Protein AF-0000000084348065 (afdb_homodimer)

pLDDT: mean 81.15, std 22.02, range [37.19, 98.94]

Structure (mmCIF, N/CA/C/O backbone):
data_AF-0000000084348065-model_v1
#
loop_
_entity.id
_entity.type
_entity.pdbx_description
1 polymer 'Type IV secretion system putative lipoprotein virB7'
#
loop_
_atom_site.group_PDB
_atom_site.id
_atom_site.type_symbol
_atom_site.label_atom_id
_atom_site.label_alt_id
_atom_site.label_comp_id
_atom_site.label_asym_id
_atom_site.label_entity_id
_atom_site.label_seq_id
_atom_site.pdbx_PDB_ins_code
_atom_site.Cartn_x
_atom_site.Cartn_y
_atom_site.Cartn_z
_atom_site.occupancy
_atom_site.B_iso_or_equiv
_atom_site.auth_seq_id
_atom_site.auth_comp_id
_atom_site.auth_asym_id
_atom_site.auth_atom_id
_atom_site.pdbx_PDB_model_num
ATOM 1 N N . MET A 1 1 ? -58.625 106 14.68 1 37.66 1 MET A N 1
ATOM 2 C CA . MET A 1 1 ? -57.844 105.312 13.633 1 37.66 1 MET A CA 1
ATOM 3 C C . MET A 1 1 ? -57.844 103.812 13.836 1 37.66 1 MET A C 1
ATOM 5 O O . MET A 1 1 ? -57.469 103.312 14.906 1 37.66 1 MET A O 1
ATOM 9 N N . LYS A 1 2 ? -58.875 103.125 13.18 1 50.16 2 LYS A N 1
ATOM 10 C CA . LYS A 1 2 ? -59.344 101.75 13.242 1 50.16 2 LYS A CA 1
ATOM 11 C C . LYS A 1 2 ? -58.281 100.75 12.727 1 50.16 2 LYS A C 1
ATOM 13 O O . LYS A 1 2 ? -57.844 100.875 11.578 1 50.16 2 LYS A O 1
ATOM 18 N N . LYS A 1 3 ? -57.312 100.438 13.641 1 51.97 3 LYS A N 1
ATOM 19 C CA . LYS A 1 3 ? -56.188 99.5 13.352 1 51.97 3 LYS A CA 1
ATOM 20 C C . LYS A 1 3 ? -56.656 98.188 12.789 1 51.97 3 LYS A C 1
ATOM 22 O O . LYS A 1 3 ? -57.5 97.5 13.406 1 51.97 3 LYS A O 1
ATOM 27 N N . ILE A 1 4 ? -56.781 98.125 11.406 1 49.28 4 ILE A N 1
ATOM 28 C CA . ILE A 1 4 ? -57.219 97 10.617 1 49.28 4 ILE A CA 1
ATOM 29 C C . ILE A 1 4 ? -56.281 95.812 10.859 1 49.28 4 ILE A C 1
ATOM 31 O O . ILE A 1 4 ? -55.062 95.938 10.688 1 49.28 4 ILE A O 1
ATOM 35 N N . LEU A 1 5 ? -56.562 94.875 11.766 1 49.5 5 LEU A N 1
ATOM 36 C CA . LEU A 1 5 ? -55.875 93.688 12.141 1 49.5 5 LEU A CA 1
ATOM 37 C C . LEU A 1 5 ? -55.875 92.688 10.977 1 49.5 5 LEU A C 1
ATOM 39 O O . LEU A 1 5 ? -56.906 92.25 10.516 1 49.5 5 LEU A O 1
ATOM 43 N N . PHE A 1 6 ? -54.906 92.812 9.961 1 44.53 6 PHE A N 1
ATOM 44 C CA . PHE A 1 6 ? -54.812 92 8.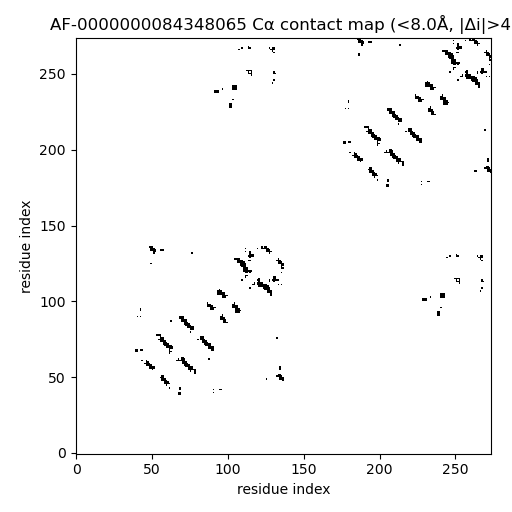781 1 44.53 6 PHE A CA 1
ATOM 45 C C . PHE A 1 6 ? -54.469 90.562 9.18 1 44.53 6 PHE A C 1
ATOM 47 O O . PHE A 1 6 ? -53.469 90.312 9.82 1 44.53 6 PHE A O 1
ATOM 54 N N . ALA A 1 7 ? -55.469 89.625 9.344 1 43.5 7 ALA A N 1
ATOM 55 C CA . ALA A 1 7 ? -55.375 88.188 9.695 1 43.5 7 ALA A CA 1
ATOM 56 C C . ALA A 1 7 ? -54.719 87.438 8.562 1 43.5 7 ALA A C 1
ATOM 58 O O . ALA A 1 7 ? -55.281 87.312 7.473 1 43.5 7 ALA A O 1
ATOM 59 N N . LEU A 1 8 ? -53.344 87.438 8.406 1 43.12 8 LEU A N 1
ATOM 60 C CA . LEU A 1 8 ? -52.594 86.75 7.379 1 43.12 8 LEU A CA 1
ATOM 61 C C . LEU A 1 8 ? -52.844 85.25 7.492 1 43.12 8 LEU A C 1
ATOM 63 O O . LEU A 1 8 ? -52.688 84.625 8.57 1 43.12 8 LEU A O 1
ATOM 67 N N . SER A 1 9 ? -53.781 84.562 6.688 1 40.72 9 SER A N 1
ATOM 68 C CA . SER A 1 9 ? -54.188 83.188 6.602 1 40.72 9 SER A CA 1
ATOM 69 C C . SER A 1 9 ? -53.062 82.312 6.098 1 40.72 9 SER A C 1
ATOM 71 O O . SER A 1 9 ? -52.531 82.5 4.996 1 40.72 9 SER A O 1
ATOM 73 N N . ALA A 1 10 ? -52.125 81.75 6.91 1 39.41 10 ALA A N 1
ATOM 74 C CA . ALA A 1 10 ? -51.031 80.875 6.547 1 39.41 10 ALA A CA 1
ATOM 75 C C . ALA A 1 10 ? -51.531 79.562 6.016 1 39.41 10 ALA A C 1
ATOM 77 O O . ALA A 1 10 ? -52.312 78.875 6.691 1 39.41 10 ALA A O 1
ATOM 78 N N . LEU A 1 11 ? -51.781 79.375 4.664 1 39.66 11 LEU A N 1
ATOM 79 C CA . LEU A 1 11 ? -52.188 78.125 3.977 1 39.66 11 LEU A CA 1
ATOM 80 C C . LEU A 1 11 ? -51.156 77.062 4.207 1 39.66 11 LEU A C 1
ATOM 82 O O . LEU A 1 11 ? -49.969 77.188 3.877 1 39.66 11 LEU A O 1
ATOM 86 N N . ALA A 1 12 ? -51.312 76.062 5.156 1 40.06 12 ALA A N 1
ATOM 87 C CA . ALA A 1 12 ? -50.531 74.938 5.512 1 40.06 12 ALA A CA 1
ATOM 88 C C . ALA A 1 12 ? -50.5 73.875 4.387 1 40.06 12 ALA A C 1
ATOM 90 O O . ALA A 1 12 ? -51.562 73.312 4.047 1 40.06 12 ALA A O 1
ATOM 91 N N . LEU A 1 13 ? -49.656 74.062 3.277 1 38.62 13 LEU A N 1
ATOM 92 C CA . LEU A 1 13 ? -49.531 73.062 2.215 1 38.62 13 LEU A CA 1
ATOM 93 C C . LEU A 1 13 ? -49.062 71.688 2.777 1 38.62 13 LEU A C 1
ATOM 95 O O . LEU A 1 13 ? -48 71.625 3.438 1 38.62 13 LEU A O 1
ATOM 99 N N . LEU A 1 14 ? -49.938 70.688 3.082 1 41.62 14 LEU A N 1
ATOM 100 C CA . LEU A 1 14 ? -49.75 69.312 3.484 1 41.62 14 LEU A CA 1
ATOM 101 C C . LEU A 1 14 ? -49.094 68.5 2.367 1 41.62 14 LEU A C 1
ATOM 103 O O . LEU A 1 14 ? -49.656 68.375 1.281 1 41.62 14 LEU A O 1
ATOM 107 N N . SER A 1 15 ? -47.781 68.625 2.059 1 40.75 15 SER A N 1
ATOM 108 C CA .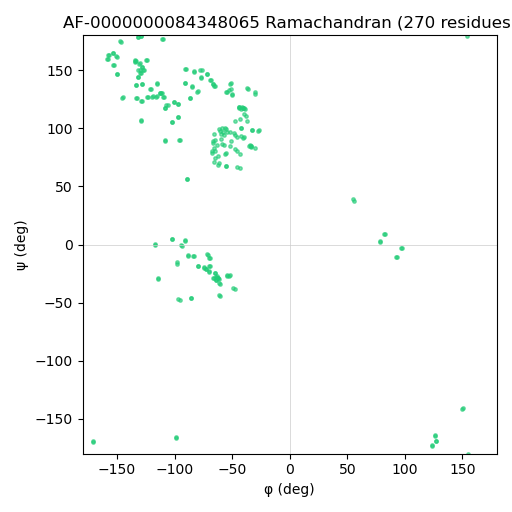 SER A 1 15 ? -47.062 67.75 1.086 1 40.75 15 SER A CA 1
ATOM 109 C C . SER A 1 15 ? -47.156 66.312 1.433 1 40.75 15 SER A C 1
ATOM 111 O O . SER A 1 15 ? -46.844 65.875 2.559 1 40.75 15 SER A O 1
ATOM 113 N N . ALA A 1 16 ? -48.031 65.5 0.807 1 44.88 16 ALA A N 1
ATOM 114 C CA . ALA A 1 16 ? -48.25 64 0.843 1 44.88 16 ALA A CA 1
ATOM 115 C C . ALA A 1 16 ? -46.969 63.281 0.463 1 44.88 16 ALA A C 1
ATOM 117 O O . ALA A 1 16 ? -46.438 63.5 -0.619 1 44.88 16 ALA A O 1
ATOM 118 N N . CYS A 1 17 ? -45.969 62.969 1.35 1 44.41 17 CYS A N 1
ATOM 119 C CA . CYS A 1 17 ? -44.781 62.156 1.2 1 44.41 17 CYS A CA 1
ATOM 120 C C . CYS A 1 17 ? -45.125 60.781 0.632 1 44.41 17 CYS A C 1
ATOM 122 O O . CYS A 1 17 ? -45.938 60.062 1.213 1 44.41 17 CYS A O 1
ATOM 124 N N . ASP A 1 18 ? -45.25 60.562 -0.735 1 45.97 18 ASP A N 1
ATOM 125 C CA . ASP A 1 18 ? -45.344 59.281 -1.422 1 45.97 18 ASP A CA 1
ATOM 126 C C . ASP A 1 18 ? -44.281 58.312 -0.937 1 45.97 18 ASP A C 1
ATOM 128 O O . ASP A 1 18 ? -43.094 58.562 -1.069 1 45.97 18 ASP A O 1
ATOM 132 N N . LYS A 1 19 ? -44.5 57.594 0.234 1 45.06 19 LYS A N 1
ATOM 133 C CA . LYS A 1 19 ? -43.656 56.5 0.712 1 45.06 19 LYS A CA 1
ATOM 134 C C . LYS A 1 19 ? -43.5 55.406 -0.337 1 45.06 19 LYS A C 1
ATOM 136 O O . LYS A 1 19 ? -44.5 54.719 -0.654 1 45.06 19 LYS A O 1
ATOM 141 N N . THR A 1 20 ? -42.844 55.594 -1.479 1 47.66 20 THR A N 1
ATOM 142 C CA . THR A 1 20 ? -42.562 54.469 -2.363 1 47.66 20 THR A CA 1
ATOM 143 C C . THR A 1 20 ? -41.969 53.281 -1.578 1 47.66 20 THR A C 1
ATOM 145 O O . THR A 1 20 ? -41 53.438 -0.834 1 47.66 20 THR A O 1
ATOM 148 N N . PRO A 1 21 ? -42.812 52.188 -1.367 1 48.94 21 PRO A N 1
ATOM 149 C CA . PRO A 1 21 ? -42.281 51.031 -0.673 1 48.94 21 PRO A CA 1
ATOM 150 C C . PRO A 1 21 ? -40.938 50.562 -1.214 1 48.94 21 PRO A C 1
ATOM 152 O O . PRO A 1 21 ? -40.781 50.438 -2.428 1 48.94 21 PRO A O 1
ATOM 155 N N . LYS A 1 22 ? -39.812 50.969 -0.616 1 47.81 22 LYS A N 1
ATOM 156 C CA . LYS A 1 22 ? -38.5 50.438 -0.94 1 47.81 22 LYS A CA 1
ATOM 157 C C . LYS A 1 22 ? -38.531 48.906 -1.019 1 47.81 22 LYS A C 1
ATOM 159 O O . LYS A 1 22 ? -38.969 48.25 -0.089 1 47.81 22 LYS A O 1
ATOM 164 N N . GLU A 1 23 ? -38.75 48.312 -2.252 1 49.53 23 GLU A N 1
ATOM 165 C CA . GLU A 1 23 ? -38.625 46.875 -2.449 1 49.53 23 GLU A CA 1
ATOM 166 C C . GLU A 1 23 ? -37.469 46.281 -1.647 1 49.53 23 GLU A C 1
ATOM 168 O O . GLU A 1 23 ? -36.375 46.844 -1.632 1 49.53 23 GLU A O 1
ATOM 173 N N . ALA A 1 24 ? -37.781 45.438 -0.543 1 53.66 24 ALA A N 1
ATOM 174 C CA . ALA A 1 24 ? -36.812 44.719 0.289 1 53.66 24 ALA A CA 1
ATOM 175 C C . ALA A 1 24 ? -35.688 44.125 -0.562 1 53.66 24 ALA A C 1
ATOM 177 O O . ALA A 1 24 ? -35.938 43.625 -1.67 1 53.66 24 ALA A O 1
ATOM 178 N N . PRO A 1 25 ? -34.406 44.594 -0.322 1 56.59 25 PRO A N 1
ATOM 179 C CA . PRO A 1 25 ? -33.312 43.969 -1.079 1 56.59 25 PRO A CA 1
ATOM 180 C C . PRO A 1 25 ? -33.438 42.438 -1.12 1 56.59 25 PRO A C 1
ATOM 182 O O . PRO A 1 25 ? -33.938 41.812 -0.17 1 56.59 25 PRO A O 1
ATOM 185 N N . LYS A 1 26 ? -33.594 41.812 -2.279 1 54.84 26 LYS A N 1
ATOM 186 C CA . LYS A 1 26 ? -33.562 40.344 -2.469 1 54.84 26 LYS A CA 1
ATOM 187 C C . LYS A 1 26 ? -32.438 39.719 -1.666 1 54.84 26 LYS A C 1
ATOM 189 O O . LYS A 1 26 ? -31.328 40.25 -1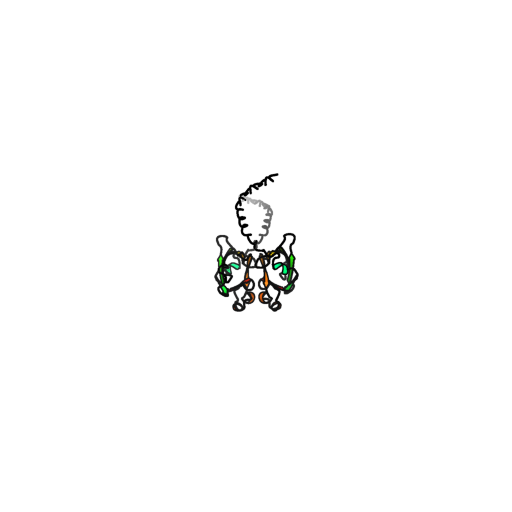.623 1 54.84 26 LYS A O 1
ATOM 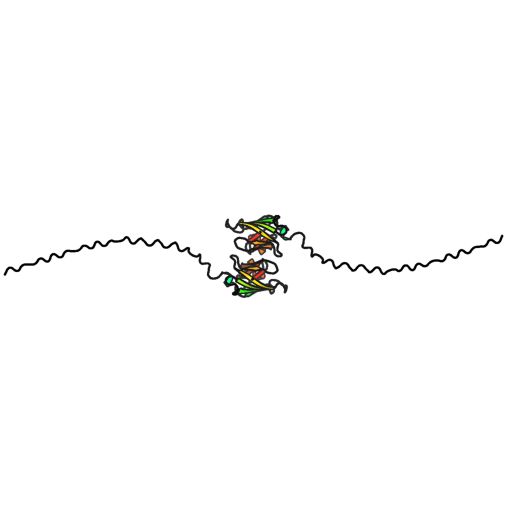194 N N . PRO A 1 27 ? -32.875 38.812 -0.653 1 54.44 27 PRO A N 1
ATOM 195 C CA . PRO A 1 27 ? -31.812 38.156 0.107 1 54.44 27 PRO A CA 1
ATOM 196 C C . PRO A 1 27 ? -30.672 37.656 -0.782 1 54.44 27 PRO A C 1
ATOM 198 O O . PRO A 1 27 ? -30.906 37.281 -1.931 1 54.44 27 PRO A O 1
ATOM 201 N N . ALA A 1 28 ? -29.469 38.219 -0.522 1 54.31 28 ALA A N 1
ATOM 202 C CA . ALA A 1 28 ? -28.25 37.781 -1.212 1 54.31 28 ALA A CA 1
ATOM 203 C C . ALA A 1 28 ? -28.203 36.25 -1.336 1 54.31 28 ALA A C 1
ATOM 205 O O . ALA A 1 28 ? -28.766 35.531 -0.494 1 54.31 28 ALA A O 1
ATOM 206 N N . PRO A 1 29 ? -28.188 35.625 -2.521 1 47.31 29 PRO A N 1
ATOM 207 C CA . PRO A 1 29 ? -28.078 34.188 -2.666 1 47.31 29 PRO A CA 1
ATOM 208 C C . PRO A 1 29 ? -27.141 33.562 -1.629 1 47.31 29 PRO A C 1
ATOM 210 O O . PRO A 1 29 ? -26.219 34.219 -1.148 1 47.31 29 PRO A O 1
ATOM 213 N N . ALA A 1 30 ? -27.5 32.438 -0.953 1 46.84 30 ALA A N 1
ATOM 214 C CA . ALA A 1 30 ? -26.719 31.656 -0.018 1 46.84 30 ALA A CA 1
ATOM 215 C C . ALA A 1 30 ? -25.281 31.469 -0.518 1 46.84 30 ALA A C 1
ATOM 217 O O . ALA A 1 30 ? -25.062 31.141 -1.688 1 46.84 30 ALA A O 1
ATOM 218 N N . SER A 1 31 ? -24.281 32.219 -0.055 1 41.12 31 SER A N 1
ATOM 219 C CA . SER A 1 31 ? -22.859 31.953 -0.332 1 41.12 31 SER A CA 1
ATOM 220 C C . SER A 1 31 ? -22.547 30.469 -0.274 1 41.12 31 SER A C 1
ATOM 222 O O . SER A 1 31 ? -22.875 29.797 0.706 1 41.12 31 SER A O 1
ATOM 224 N N . VAL A 1 32 ? -22.594 29.703 -1.333 1 43.66 32 VAL A N 1
ATOM 225 C CA . VAL A 1 32 ? -22 28.375 -1.349 1 43.66 32 VAL A CA 1
ATOM 226 C C . VAL A 1 32 ? -20.734 28.359 -0.5 1 43.66 32 VAL A C 1
ATOM 228 O O . VAL A 1 32 ? -19.844 29.188 -0.682 1 43.66 32 VAL A O 1
ATOM 231 N N . GLN A 1 33 ? -20.781 28.141 0.822 1 41.78 33 GLN A N 1
ATOM 232 C CA . GLN A 1 33 ? -19.594 27.844 1.628 1 41.78 33 GLN A CA 1
ATOM 233 C C . GLN A 1 33 ? -18.578 27.047 0.828 1 41.78 33 GLN A C 1
ATOM 235 O O . GLN A 1 33 ? -18.875 25.938 0.359 1 41.78 33 GLN A O 1
ATOM 240 N N . ALA A 1 34 ? -17.703 27.578 0.023 1 47.53 34 ALA A N 1
ATOM 241 C CA . ALA A 1 34 ? -16.516 26.891 -0.484 1 47.53 34 ALA A CA 1
ATOM 242 C C . ALA A 1 34 ? -15.938 25.953 0.567 1 47.53 34 ALA A C 1
ATOM 244 O O . ALA A 1 34 ? -15.727 26.344 1.716 1 47.53 34 ALA A O 1
ATOM 245 N N . THR A 1 35 ? -16.375 24.734 0.735 1 48.53 35 THR A N 1
ATOM 246 C CA . THR A 1 35 ? -15.633 23.797 1.562 1 48.53 35 THR A CA 1
ATOM 247 C C . THR A 1 35 ? -14.148 24.156 1.579 1 48.53 35 THR A C 1
ATOM 249 O O . THR A 1 35 ? -13.492 24.172 0.534 1 48.53 35 THR A O 1
ATOM 252 N N . LEU A 1 36 ? -13.555 24.812 2.49 1 49.22 36 LEU A N 1
ATOM 253 C CA . LEU A 1 36 ? -12.18 25.219 2.768 1 49.22 36 LEU A CA 1
ATOM 254 C C . LEU A 1 36 ? -11.219 24.047 2.568 1 49.22 36 LEU A C 1
ATOM 256 O O . LEU A 1 36 ? -11.219 23.094 3.355 1 49.22 36 LEU A O 1
ATOM 260 N N . VAL A 1 37 ? -11 23.5 1.31 1 55.38 37 VAL A N 1
ATOM 261 C CA . VAL A 1 37 ? -9.852 22.641 1.085 1 55.38 37 VAL A CA 1
ATOM 262 C C . VAL A 1 37 ? -8.68 23.094 1.96 1 55.38 37 VAL A C 1
ATOM 264 O O . VAL A 1 37 ? -8.258 24.25 1.89 1 55.38 37 VAL A O 1
ATOM 267 N N . PRO A 1 38 ? -8.492 22.422 3.092 1 59.69 38 PRO A N 1
ATOM 268 C CA . PRO A 1 38 ? -7.336 22.859 3.879 1 59.69 38 PRO A CA 1
ATOM 269 C C . PRO A 1 38 ? -6.207 23.406 3.012 1 59.69 38 PRO A C 1
ATOM 271 O O . PRO A 1 38 ? -5.996 22.938 1.891 1 59.69 38 PRO A O 1
ATOM 274 N N . GLU A 1 39 ? -5.684 24.547 3.332 1 72 39 GLU A N 1
ATOM 275 C CA . GLU A 1 39 ? -4.664 25.297 2.607 1 72 39 GLU A CA 1
ATOM 276 C C . GLU A 1 39 ? -3.482 24.406 2.236 1 72 39 GLU A C 1
ATOM 278 O O . GLU A 1 39 ? -2.951 24.5 1.128 1 72 39 GLU A O 1
ATOM 283 N N . THR A 1 40 ? -2.994 23.344 3.17 1 87.94 40 THR A N 1
ATOM 284 C CA . THR A 1 40 ? -1.823 22.531 2.865 1 87.94 40 THR A CA 1
ATOM 285 C C . THR A 1 40 ? -2.109 21.062 3.121 1 87.94 40 THR A C 1
ATOM 287 O O . THR A 1 40 ? -2.623 20.688 4.184 1 87.94 40 THR A O 1
ATOM 290 N N . PRO A 1 41 ? -1.899 20.234 2.176 1 92.44 41 PRO A N 1
ATOM 291 C CA . PRO A 1 41 ? -2.111 18.797 2.426 1 92.44 41 PRO A CA 1
ATOM 292 C C . PRO A 1 41 ? -1.382 18.312 3.672 1 92.44 41 PRO A C 1
ATOM 294 O O . PRO A 1 41 ? -0.245 18.719 3.928 1 92.44 41 PRO A O 1
ATOM 297 N N . PRO A 1 42 ? -2.057 17.469 4.449 1 94.06 42 PRO A N 1
ATOM 298 C CA . PRO A 1 42 ? -1.422 16.938 5.656 1 94.06 42 PRO A CA 1
ATOM 299 C C . PRO A 1 42 ? -0.058 16.312 5.379 1 94.06 42 PRO A C 1
ATOM 301 O O . PRO A 1 42 ? 0.803 16.281 6.262 1 94.06 42 PRO A O 1
ATOM 304 N N . THR A 1 43 ? 0.211 15.812 4.191 1 97.94 43 THR A N 1
ATOM 305 C CA . THR A 1 43 ? 1.45 15.133 3.836 1 97.94 43 THR A CA 1
ATOM 306 C C . THR A 1 43 ? 2.611 16.125 3.77 1 97.94 43 THR A C 1
ATOM 308 O O . THR A 1 43 ? 3.777 15.719 3.746 1 97.94 43 THR A O 1
ATOM 311 N N . ASP A 1 44 ? 2.301 17.422 3.854 1 97.88 44 ASP A N 1
ATOM 312 C CA . ASP A 1 44 ? 3.369 18.406 3.918 1 97.88 44 ASP A CA 1
ATOM 313 C C . ASP A 1 44 ? 4.223 18.219 5.168 1 97.88 44 ASP A C 1
ATOM 315 O O . ASP A 1 44 ? 5.406 18.562 5.18 1 97.88 44 ASP A O 1
ATOM 319 N N . LYS A 1 45 ? 3.645 17.719 6.16 1 97.62 45 LYS A N 1
ATOM 320 C CA . LYS A 1 45 ? 4.371 17.516 7.41 1 97.62 45 LYS A CA 1
ATOM 321 C C . LYS A 1 45 ? 5.402 16.406 7.266 1 97.62 45 LYS A C 1
ATOM 323 O O . LYS A 1 45 ? 6.266 16.234 8.133 1 97.62 45 LYS A O 1
ATOM 328 N N . TRP A 1 46 ? 5.383 15.625 6.207 1 98.62 46 TRP A N 1
ATOM 329 C CA . TRP A 1 46 ? 6.285 14.492 6.012 1 98.62 46 TRP A CA 1
ATOM 330 C C . TRP A 1 46 ? 7.574 14.938 5.332 1 98.62 46 TRP A C 1
ATOM 332 O O . TRP A 1 46 ? 8.531 14.172 5.238 1 98.62 46 TRP A O 1
ATOM 342 N N . VAL A 1 47 ? 7.574 16.141 4.891 1 98.75 47 VAL A N 1
ATOM 343 C CA . VAL A 1 47 ? 8.758 16.641 4.207 1 98.75 47 VAL A CA 1
ATOM 344 C C . VAL A 1 47 ? 9.984 16.484 5.105 1 98.75 47 VAL A C 1
ATOM 346 O O . VAL A 1 47 ? 9.922 16.781 6.301 1 98.75 47 VAL A O 1
ATOM 349 N N . GLY A 1 48 ? 11.023 15.938 4.539 1 98.81 48 GLY A N 1
ATOM 350 C CA . GLY A 1 48 ? 12.258 15.711 5.27 1 98.81 48 GLY A CA 1
ATOM 351 C C . GLY A 1 48 ? 12.75 14.273 5.191 1 98.81 48 GLY A C 1
ATOM 352 O O . GLY A 1 48 ? 12.258 13.492 4.367 1 98.81 48 GLY A O 1
ATOM 353 N N . LYS A 1 49 ? 13.734 13.984 6.031 1 98.75 49 LYS A N 1
ATOM 354 C CA . LYS A 1 49 ? 14.445 12.711 5.969 1 98.75 49 LYS A CA 1
ATOM 355 C C . LYS A 1 49 ? 13.797 11.672 6.875 1 98.75 49 LYS A C 1
ATOM 357 O O . LYS A 1 49 ? 13.406 11.977 8.008 1 98.75 49 LYS A O 1
ATOM 362 N N . TRP A 1 50 ? 13.711 10.492 6.395 1 98.5 50 TRP A N 1
ATOM 363 C CA . TRP A 1 50 ? 13.234 9.305 7.102 1 98.5 50 TRP A CA 1
ATOM 364 C C . TRP A 1 50 ? 14.219 8.148 6.961 1 98.5 50 TRP A C 1
ATOM 366 O O . TRP A 1 50 ? 14.867 8 5.922 1 98.5 50 TRP A O 1
ATOM 376 N N . ILE A 1 51 ? 14.281 7.301 8.039 1 97.38 51 ILE A N 1
ATOM 377 C CA . ILE A 1 51 ? 15.297 6.258 8.078 1 97.38 51 ILE A CA 1
ATOM 378 C C . ILE A 1 51 ? 14.633 4.887 8.133 1 97.38 51 ILE A C 1
ATOM 380 O O . ILE A 1 51 ? 13.727 4.66 8.945 1 97.38 51 ILE A O 1
ATOM 384 N N . GLY A 1 52 ? 15.062 4.02 7.188 1 95.56 52 GLY A N 1
ATOM 385 C CA . GLY A 1 52 ? 14.633 2.631 7.195 1 95.56 52 GLY A CA 1
ATOM 386 C C . GLY A 1 52 ? 15.648 1.692 7.816 1 95.56 52 GLY A C 1
ATOM 387 O O . GLY A 1 52 ? 16.547 2.131 8.531 1 95.56 52 GLY A O 1
ATOM 388 N N . VAL A 1 53 ? 15.438 0.425 7.582 1 94.12 53 VAL A N 1
ATOM 389 C CA . VAL A 1 53 ? 16.359 -0.577 8.102 1 94.12 53 VAL A CA 1
ATOM 390 C C . VAL A 1 53 ? 17.453 -0.858 7.074 1 94.12 53 VAL A C 1
ATOM 392 O O . VAL A 1 53 ? 17.297 -0.548 5.891 1 94.12 53 VAL A O 1
ATOM 395 N N . GLU A 1 54 ? 18.594 -1.238 7.594 1 91.94 54 GLU A N 1
ATOM 396 C CA . GLU A 1 54 ? 19.656 -1.813 6.789 1 91.94 54 GLU A CA 1
ATOM 397 C C . GLU A 1 54 ? 20.047 -0.89 5.637 1 91.94 54 GLU A C 1
ATOM 399 O O . GLU A 1 54 ? 20.188 -1.337 4.496 1 91.94 54 GLU A O 1
ATOM 404 N N . GLY A 1 55 ? 20.062 0.407 5.82 1 93.19 55 GLY A N 1
ATOM 405 C CA . GLY A 1 55 ? 20.562 1.356 4.836 1 93.19 55 GLY A CA 1
ATOM 406 C C . GLY A 1 55 ? 19.453 1.972 3.994 1 93.19 55 GLY A C 1
ATOM 407 O O . GLY A 1 55 ? 19.719 2.859 3.178 1 93.19 55 GLY A O 1
ATOM 408 N N . LEU A 1 56 ? 18.297 1.539 4.215 1 96.94 56 LEU A N 1
ATOM 409 C CA . LEU A 1 56 ? 17.172 2.145 3.512 1 96.94 56 LEU A CA 1
ATOM 410 C C . LEU A 1 56 ? 16.891 3.543 4.047 1 96.94 56 LEU A C 1
ATOM 412 O O . LEU A 1 56 ? 17.125 3.82 5.227 1 96.94 56 LEU A O 1
ATOM 416 N N . ASN A 1 57 ? 16.438 4.391 3.123 1 98.44 57 ASN A N 1
ATOM 417 C CA . ASN A 1 57 ? 16.125 5.762 3.508 1 98.44 57 ASN A CA 1
ATOM 418 C C . ASN A 1 57 ? 15.148 6.406 2.535 1 98.44 57 ASN A C 1
ATOM 420 O O . ASN A 1 57 ? 14.969 5.922 1.417 1 98.44 57 ASN A O 1
ATOM 424 N N . LEU A 1 58 ? 14.562 7.465 2.988 1 98.75 58 LEU A N 1
ATOM 425 C CA . LEU A 1 58 ? 13.594 8.25 2.234 1 98.75 58 LEU A CA 1
ATOM 426 C C . LEU A 1 58 ? 13.727 9.734 2.561 1 98.75 58 LEU A C 1
ATOM 428 O O . LEU A 1 58 ? 13.812 10.109 3.73 1 98.75 58 LEU A O 1
ATOM 432 N N . ASN A 1 59 ? 13.883 10.539 1.512 1 98.94 59 ASN A N 1
ATOM 433 C CA . ASN A 1 59 ? 13.758 11.984 1.629 1 98.94 59 ASN A CA 1
ATOM 434 C C . ASN A 1 59 ? 12.578 12.516 0.818 1 98.94 59 ASN A C 1
ATOM 436 O O . ASN A 1 59 ? 12.445 12.195 -0.365 1 98.94 59 ASN A O 1
ATOM 440 N N . ILE A 1 60 ? 11.766 13.242 1.479 1 98.94 60 ILE A N 1
ATOM 441 C CA . ILE A 1 60 ? 10.602 13.836 0.824 1 98.94 60 ILE A CA 1
ATOM 442 C C . ILE A 1 60 ? 10.797 15.344 0.693 1 98.94 60 ILE A C 1
ATOM 444 O O . ILE A 1 60 ? 11.133 16.016 1.668 1 98.94 60 ILE A O 1
ATOM 448 N N . ALA A 1 61 ? 10.648 15.836 -0.49 1 98.81 61 ALA A N 1
ATOM 449 C CA . ALA A 1 61 ? 10.648 17.266 -0.77 1 98.81 61 ALA A CA 1
ATOM 450 C C . ALA A 1 61 ? 9.406 17.688 -1.549 1 98.81 61 ALA A C 1
ATOM 452 O O . ALA A 1 61 ? 8.844 16.875 -2.299 1 98.81 61 ALA A O 1
ATOM 453 N N . LYS A 1 62 ? 8.984 18.906 -1.342 1 98.56 62 LYS A N 1
ATOM 454 C CA . LYS A 1 62 ? 7.918 19.438 -2.186 1 98.56 62 LYS A CA 1
ATOM 455 C C . LYS A 1 62 ? 8.391 19.609 -3.627 1 98.56 62 LYS A C 1
ATOM 457 O O . LYS A 1 62 ? 9.531 20.016 -3.871 1 98.56 62 LYS A O 1
ATOM 462 N N . ASP A 1 63 ? 7.559 19.25 -4.566 1 98.38 63 ASP A N 1
ATOM 463 C CA . ASP A 1 63 ? 7.816 19.562 -5.973 1 98.38 63 ASP A CA 1
ATOM 464 C C . ASP A 1 63 ? 7.109 20.859 -6.387 1 98.38 63 ASP A C 1
ATOM 466 O O . ASP A 1 63 ? 6.07 20.812 -7.051 1 98.38 63 ASP A O 1
ATOM 470 N N . ASP A 1 64 ? 7.793 21.875 -6.23 1 96.06 64 ASP A N 1
ATOM 471 C CA . ASP A 1 64 ? 7.199 23.203 -6.441 1 96.06 64 ASP A CA 1
ATOM 472 C C . ASP A 1 64 ? 6.969 23.469 -7.926 1 96.06 64 ASP A C 1
ATOM 474 O O . ASP A 1 64 ? 6.219 24.375 -8.289 1 96.06 64 ASP A O 1
ATOM 478 N N . SER A 1 65 ? 7.656 22.766 -8.727 1 97.25 65 SER A N 1
ATOM 479 C CA . SER A 1 65 ? 7.477 22.969 -10.164 1 97.25 65 SER A CA 1
ATOM 480 C C . SER A 1 65 ? 6.082 22.547 -10.609 1 97.25 65 SER A C 1
ATOM 482 O O . SER A 1 65 ? 5.57 23.047 -11.617 1 97.25 65 SER A O 1
ATOM 484 N N . ILE A 1 66 ? 5.496 21.625 -9.945 1 96.5 66 ILE A N 1
ATOM 485 C CA . ILE A 1 66 ? 4.141 21.188 -10.25 1 96.5 66 ILE A CA 1
ATOM 486 C C . ILE A 1 66 ? 3.146 21.922 -9.352 1 96.5 66 ILE A C 1
ATOM 488 O O . ILE A 1 66 ? 2.102 22.375 -9.82 1 96.5 66 ILE A O 1
ATOM 492 N N . GLY A 1 67 ? 3.467 21.953 -8.031 1 94.5 67 GLY A N 1
ATOM 493 C CA . GLY A 1 67 ? 2.625 22.719 -7.129 1 94.5 67 GLY A CA 1
ATOM 494 C C . GLY A 1 67 ? 2.123 21.906 -5.949 1 94.5 67 GLY A C 1
ATOM 495 O O . GLY A 1 67 ? 2.691 20.859 -5.621 1 94.5 67 GLY A O 1
ATOM 496 N N . ARG A 1 68 ? 1.135 22.422 -5.281 1 94.94 68 ARG A N 1
ATOM 497 C CA . ARG A 1 68 ? 0.598 21.891 -4.031 1 94.94 68 ARG A CA 1
ATOM 498 C C . ARG A 1 68 ? 0.288 20.406 -4.148 1 94.94 68 ARG A C 1
ATOM 500 O O . ARG A 1 68 ? -0.303 19.969 -5.137 1 94.94 68 ARG A O 1
ATOM 507 N N . GLY A 1 69 ? 0.715 19.734 -3.176 1 96.75 69 GLY A N 1
ATOM 508 C CA . GLY A 1 69 ? 0.36 18.328 -3.1 1 96.75 69 GLY A CA 1
ATOM 509 C C . GLY A 1 69 ? 1.246 17.438 -3.957 1 96.75 69 GLY A C 1
ATOM 510 O O . GLY A 1 69 ? 0.961 16.25 -4.137 1 96.75 69 GLY A O 1
ATOM 511 N N . HIS A 1 70 ? 2.254 18.016 -4.465 1 98.44 70 HIS A N 1
ATOM 512 C CA . HIS A 1 70 ? 3.197 17.234 -5.262 1 98.44 70 HIS A CA 1
ATOM 513 C C . HIS A 1 70 ? 4.57 17.188 -4.602 1 98.44 70 HIS A C 1
ATOM 515 O O . HIS A 1 70 ? 5.035 18.188 -4.047 1 98.44 70 HIS A O 1
ATOM 521 N N . TYR A 1 71 ? 5.199 15.953 -4.645 1 98.81 71 TYR A N 1
ATOM 522 C CA . TYR A 1 71 ? 6.434 15.703 -3.904 1 98.81 71 TYR A CA 1
ATOM 523 C C . TYR A 1 71 ? 7.453 14.977 -4.773 1 98.81 71 TYR A C 1
ATOM 525 O O . TYR A 1 71 ? 7.094 14.352 -5.773 1 98.81 71 TYR A O 1
ATOM 533 N N . LEU A 1 72 ? 8.688 15.133 -4.387 1 98.88 72 LEU A N 1
ATOM 534 C CA . LEU A 1 72 ? 9.781 14.273 -4.828 1 98.88 72 LEU A CA 1
ATOM 535 C C . LEU A 1 72 ? 10.211 13.336 -3.713 1 98.88 72 LEU A C 1
ATOM 537 O O . LEU A 1 72 ? 10.562 13.781 -2.615 1 98.88 72 LEU A O 1
ATOM 541 N N . LEU A 1 73 ? 10.086 12.055 -4.016 1 98.88 73 LEU A N 1
ATOM 542 C CA . LEU A 1 73 ? 10.531 11.016 -3.098 1 98.88 73 LEU A CA 1
ATOM 543 C C . LEU A 1 73 ? 11.875 10.438 -3.541 1 98.88 73 LEU A C 1
ATOM 545 O O . LEU A 1 73 ? 11.938 9.672 -4.512 1 98.88 73 LEU A O 1
ATOM 549 N N . THR A 1 74 ? 12.938 10.805 -2.848 1 98.88 74 THR A N 1
ATOM 550 C CA . THR A 1 74 ? 14.258 10.219 -3.068 1 98.88 74 THR A CA 1
ATOM 551 C C . THR A 1 74 ? 14.523 9.102 -2.064 1 98.88 74 THR A C 1
ATOM 553 O O . THR A 1 74 ? 14.578 9.344 -0.857 1 98.88 74 THR A O 1
ATOM 556 N N . MET A 1 75 ? 14.773 7.836 -2.686 1 98.5 75 MET A N 1
ATOM 557 C CA . MET A 1 75 ? 14.805 6.754 -1.706 1 98.5 75 MET A CA 1
ATOM 558 C C . MET A 1 75 ? 15.734 5.637 -2.154 1 98.5 75 MET A C 1
ATOM 560 O O . MET A 1 75 ? 16 5.488 -3.348 1 98.5 75 MET A O 1
ATOM 564 N N . GLN A 1 76 ? 16.359 5.012 -1.129 1 98.5 76 GLN A N 1
ATOM 565 C CA . GLN A 1 76 ? 16.844 3.635 -1.173 1 98.5 76 GLN A CA 1
ATOM 566 C C . GLN A 1 76 ? 15.844 2.676 -0.543 1 98.5 76 GLN A C 1
ATOM 568 O O . GLN A 1 76 ? 15.609 2.715 0.667 1 98.5 76 GLN A O 1
ATOM 573 N N . TYR A 1 77 ? 15.188 1.828 -1.354 1 96.94 77 TYR A N 1
ATOM 574 C CA . TYR A 1 77 ? 14.039 1.085 -0.853 1 96.94 77 TYR A CA 1
ATOM 575 C C . TYR A 1 77 ? 14.305 -0.416 -0.875 1 96.94 77 TYR A C 1
ATOM 577 O O . TYR A 1 77 ? 13.438 -1.213 -0.502 1 96.94 77 TYR A O 1
ATOM 585 N N . GLY A 1 78 ? 15.43 -0.76 -1.297 1 95.06 78 GLY A N 1
ATOM 586 C CA . GLY A 1 78 ? 15.945 -2.119 -1.267 1 95.06 78 GLY A CA 1
ATOM 587 C C . GLY A 1 78 ? 17.453 -2.186 -1.07 1 95.06 78 GLY A C 1
ATOM 588 O O . GLY A 1 78 ? 18.125 -1.156 -1.092 1 95.06 78 GLY A O 1
ATOM 589 N N . LEU A 1 79 ? 17.906 -3.354 -0.945 1 93.19 79 LEU A N 1
ATOM 590 C CA . LEU A 1 79 ? 19.312 -3.535 -0.637 1 93.19 79 LEU A CA 1
ATOM 591 C C . LEU A 1 79 ? 20.172 -3.391 -1.893 1 93.19 79 LEU A C 1
ATOM 593 O O . LEU A 1 79 ? 21.359 -3.086 -1.808 1 93.19 79 LEU A O 1
ATOM 597 N N . ASP A 1 80 ? 19.5 -3.52 -3.021 1 94.19 80 ASP A N 1
ATOM 598 C CA . ASP A 1 80 ? 20.203 -3.404 -4.293 1 94.19 80 ASP A CA 1
ATOM 599 C C . ASP A 1 80 ? 20.359 -1.941 -4.699 1 94.19 80 ASP A C 1
ATOM 601 O O . ASP A 1 80 ? 19.484 -1.116 -4.43 1 94.19 80 ASP A O 1
ATOM 605 N N . ALA A 1 81 ? 21.422 -1.679 -5.383 1 91.19 81 ALA A N 1
ATOM 606 C CA . ALA A 1 81 ? 21.719 -0.311 -5.809 1 91.19 81 ALA A CA 1
ATOM 607 C C . ALA A 1 81 ? 20.641 0.206 -6.762 1 91.19 81 ALA A C 1
ATOM 609 O O . ALA A 1 81 ? 20.359 1.405 -6.797 1 91.19 81 ALA A O 1
ATOM 610 N N . ASP A 1 82 ? 20 -0.648 -7.461 1 94.75 82 ASP A N 1
ATOM 611 C CA . ASP A 1 82 ? 19 -0.221 -8.438 1 94.75 82 ASP A CA 1
ATOM 612 C C . ASP A 1 82 ? 17.656 0.026 -7.777 1 94.75 82 ASP A C 1
ATOM 614 O O . ASP A 1 82 ? 16.75 0.594 -8.391 1 94.75 82 ASP A O 1
ATOM 618 N N . ALA A 1 83 ? 17.703 -0.414 -6.551 1 96.38 83 ALA A N 1
ATOM 619 C CA . ALA A 1 83 ? 16.469 -0.137 -5.801 1 96.38 83 ALA A CA 1
ATOM 620 C C . ALA A 1 83 ? 16.547 1.223 -5.113 1 96.38 83 ALA A C 1
ATOM 622 O O . ALA A 1 83 ? 16.469 1.309 -3.885 1 96.38 83 ALA A O 1
ATOM 623 N N . SER A 1 84 ? 16.781 2.17 -5.934 1 97.88 84 SER A N 1
ATOM 624 C CA . SER A 1 84 ? 16.922 3.555 -5.496 1 97.88 84 SER A CA 1
ATOM 625 C C . SER A 1 84 ? 16.469 4.531 -6.578 1 97.88 84 SER A C 1
ATOM 627 O O . SER A 1 84 ? 16.25 4.133 -7.723 1 97.88 84 SER A O 1
ATOM 629 N N . GLY A 1 85 ? 16.188 5.762 -6.164 1 98.25 85 GLY A N 1
ATOM 630 C CA . GLY A 1 85 ? 15.852 6.781 -7.141 1 98.25 85 GLY A CA 1
ATOM 631 C C . GLY A 1 85 ? 15 7.898 -6.562 1 98.25 85 GLY A C 1
ATOM 632 O O . GLY A 1 85 ? 14.773 7.953 -5.355 1 98.25 85 GLY A O 1
ATOM 633 N N . THR A 1 86 ? 14.68 8.836 -7.438 1 98.81 86 THR A N 1
ATOM 634 C CA . THR A 1 86 ? 13.758 9.922 -7.125 1 98.81 86 THR A CA 1
ATOM 635 C C . THR A 1 86 ? 12.453 9.766 -7.91 1 98.81 86 THR A C 1
ATOM 637 O O . THR A 1 86 ? 12.484 9.609 -9.133 1 98.81 86 THR A O 1
ATOM 640 N N . PHE A 1 87 ? 11.344 9.852 -7.203 1 98.69 87 PHE A N 1
ATOM 641 C CA . PHE A 1 87 ? 10.047 9.57 -7.816 1 98.69 87 PHE A CA 1
ATOM 642 C C . PHE A 1 87 ? 9.047 10.68 -7.488 1 98.69 87 PHE A C 1
ATOM 644 O O . PHE A 1 87 ? 9.047 11.211 -6.375 1 98.69 87 PHE A O 1
ATOM 651 N N . LYS A 1 88 ? 8.242 10.93 -8.445 1 98.62 88 LYS A N 1
ATOM 652 C CA . LYS A 1 88 ? 7.188 11.922 -8.227 1 98.62 88 LYS A CA 1
ATOM 653 C C . LYS A 1 88 ? 6.012 11.312 -7.469 1 98.62 88 LYS A C 1
ATOM 655 O O . LYS A 1 88 ? 5.57 10.203 -7.781 1 98.62 88 LYS A O 1
ATOM 660 N N . GLY A 1 89 ? 5.652 12.055 -6.469 1 98.5 89 GLY A N 1
ATOM 661 C CA . GLY A 1 89 ? 4.508 11.633 -5.676 1 98.5 89 GLY A CA 1
ATOM 662 C C . GLY A 1 89 ? 3.418 12.68 -5.59 1 98.5 89 GLY A C 1
ATOM 663 O O . GLY A 1 89 ? 3.676 13.867 -5.789 1 98.5 89 GLY A O 1
ATOM 664 N N . GLN A 1 90 ? 2.248 12.219 -5.281 1 97.19 90 GLN A N 1
ATOM 665 C CA . GLN A 1 90 ? 1.084 13.086 -5.137 1 97.19 90 GLN A CA 1
ATOM 666 C C . GLN A 1 90 ? 0.304 12.75 -3.869 1 97.19 90 GLN A C 1
ATOM 668 O O . GLN A 1 90 ? 0.04 11.578 -3.584 1 97.19 90 GLN A O 1
ATOM 673 N N . ALA A 1 91 ? -0.1 13.805 -3.199 1 96.75 91 ALA A N 1
ATOM 674 C CA . ALA A 1 91 ? -0.938 13.617 -2.018 1 96.75 91 ALA A CA 1
ATOM 675 C C . ALA A 1 91 ? -2.293 13.031 -2.391 1 96.75 91 ALA A C 1
ATOM 677 O O . ALA A 1 91 ? -2.889 13.414 -3.4 1 96.75 91 ALA A O 1
ATOM 678 N N . THR A 1 92 ? -2.674 12.055 -1.554 1 93.19 92 THR A N 1
ATOM 679 C CA . THR A 1 92 ? -4.023 11.5 -1.591 1 93.19 92 THR A CA 1
ATOM 680 C C . THR A 1 92 ? -4.648 11.5 -0.198 1 93.19 92 THR A C 1
ATOM 682 O O . THR A 1 92 ? -4.012 11.914 0.772 1 93.19 92 THR A O 1
ATOM 685 N N . ASP A 1 93 ? -5.844 11.047 -0.09 1 87.81 93 ASP A N 1
ATOM 686 C CA . ASP A 1 93 ? -6.48 10.938 1.219 1 87.81 93 ASP A CA 1
ATOM 687 C C . ASP A 1 93 ? -5.754 9.922 2.098 1 87.81 93 ASP A C 1
ATOM 689 O O . ASP A 1 93 ? -5.762 10.039 3.324 1 87.81 93 ASP A O 1
ATOM 693 N N . ASP A 1 94 ? -5.031 8.953 1.446 1 89.56 94 ASP A N 1
ATOM 694 C CA . ASP A 1 94 ? -4.41 7.852 2.168 1 89.56 94 ASP A CA 1
ATOM 695 C C . ASP A 1 94 ? -2.932 8.125 2.43 1 89.56 94 ASP A C 1
ATOM 697 O O . ASP A 1 94 ? -2.283 7.402 3.186 1 89.56 94 ASP A O 1
ATOM 701 N N . GLY A 1 95 ? -2.441 9.055 1.745 1 95.88 95 GLY A N 1
ATOM 702 C CA . GLY A 1 95 ? -1.021 9.352 1.828 1 95.88 95 GLY A CA 1
ATOM 703 C C . GLY A 1 95 ? -0.453 9.914 0.54 1 95.88 95 GLY A C 1
ATOM 704 O O . GLY A 1 95 ? -1.062 10.789 -0.082 1 95.88 95 GLY A O 1
ATOM 705 N N . ILE A 1 96 ? 0.75 9.484 0.245 1 97.81 96 ILE A N 1
ATOM 706 C CA . ILE A 1 96 ? 1.364 9.922 -1.003 1 97.81 96 ILE A CA 1
ATOM 707 C C . ILE A 1 96 ? 1.406 8.758 -1.992 1 97.81 96 ILE A C 1
ATOM 709 O O . ILE A 1 96 ? 2.064 7.742 -1.741 1 97.81 96 ILE A O 1
ATOM 713 N N . ALA A 1 97 ? 0.726 8.922 -3.08 1 96.94 97 ALA A N 1
ATOM 714 C CA . ALA A 1 97 ? 0.822 7.961 -4.176 1 96.94 97 ALA A CA 1
ATOM 715 C C . ALA A 1 97 ? 2.014 8.273 -5.078 1 96.94 97 ALA A C 1
ATOM 717 O O . ALA A 1 97 ? 2.289 9.438 -5.371 1 96.94 97 ALA A O 1
ATOM 718 N N . PHE A 1 98 ? 2.771 7.176 -5.453 1 97.56 98 PHE A N 1
ATOM 719 C CA . PHE A 1 98 ? 3.898 7.332 -6.363 1 97.56 98 PHE A CA 1
ATOM 720 C C . PHE A 1 98 ? 4.16 6.039 -7.125 1 97.56 98 PHE A C 1
ATOM 722 O O . PHE A 1 98 ? 3.578 4.996 -6.812 1 97.56 98 PHE A O 1
ATOM 729 N N . THR A 1 99 ? 4.941 6.168 -8.18 1 96.31 99 THR A N 1
ATOM 730 C CA . THR A 1 99 ? 5.328 4.996 -8.961 1 96.31 99 THR A CA 1
ATOM 731 C C . THR A 1 99 ? 6.844 4.848 -9 1 96.31 99 THR A C 1
ATOM 733 O O . THR A 1 99 ? 7.566 5.836 -9.172 1 96.31 99 THR A O 1
ATOM 736 N N . ARG A 1 100 ? 7.164 3.619 -8.75 1 96 100 ARG A N 1
ATOM 737 C CA . ARG A 1 100 ? 8.57 3.277 -8.938 1 96 100 ARG A CA 1
ATOM 738 C C . ARG A 1 100 ? 8.719 1.991 -9.75 1 96 100 ARG A C 1
ATOM 740 O O . ARG A 1 100 ? 7.734 1.46 -10.266 1 96 100 ARG A O 1
ATOM 747 N N . PRO A 1 101 ? 9.977 1.589 -10.016 1 92.56 101 PRO A N 1
ATOM 748 C CA . PRO A 1 101 ? 10.156 0.507 -10.984 1 92.56 101 PRO A CA 1
ATOM 749 C C . PRO A 1 101 ? 9.359 -0.746 -10.633 1 92.56 101 PRO A C 1
ATOM 751 O O . PRO A 1 101 ? 8.969 -1.509 -11.516 1 92.56 101 PRO A O 1
ATOM 754 N N . ASP A 1 102 ? 9.086 -0.932 -9.43 1 88.44 102 ASP A N 1
ATOM 755 C CA . ASP A 1 102 ? 8.367 -2.139 -9.039 1 88.44 102 ASP A CA 1
ATOM 756 C C . ASP A 1 102 ? 6.859 -1.908 -9.047 1 88.44 102 ASP A C 1
ATOM 758 O O . ASP A 1 102 ? 6.09 -2.807 -8.703 1 88.44 102 ASP A O 1
ATOM 762 N N . GLY A 1 103 ? 6.438 -0.771 -9.438 1 89.94 103 GLY A N 1
ATOM 763 C CA . GLY A 1 103 ? 5.02 -0.515 -9.641 1 89.94 103 GLY A CA 1
ATOM 764 C C . GLY A 1 103 ? 4.508 0.662 -8.828 1 89.94 103 GLY A C 1
ATOM 765 O O . GLY A 1 103 ? 5.289 1.396 -8.227 1 89.94 103 GLY A O 1
ATOM 766 N N . PRO A 1 104 ? 3.164 0.839 -8.875 1 93.62 104 PRO A N 1
ATOM 767 C CA . PRO A 1 104 ? 2.555 1.88 -8.039 1 93.62 104 PRO A CA 1
ATOM 768 C C . PRO A 1 104 ? 2.623 1.561 -6.551 1 93.62 104 PRO A C 1
ATOM 770 O O . PRO A 1 104 ? 2.494 0.398 -6.156 1 93.62 104 PRO A O 1
ATOM 773 N N . GLN A 1 105 ? 2.865 2.615 -5.781 1 95.19 105 GLN A N 1
ATOM 774 C CA . GLN A 1 105 ? 2.967 2.518 -4.328 1 95.19 105 GLN A CA 1
ATOM 775 C C . GLN A 1 105 ? 2.172 3.625 -3.646 1 95.19 105 GLN A C 1
ATOM 777 O O . GLN A 1 105 ? 1.82 4.625 -4.277 1 95.19 105 GLN A O 1
ATOM 782 N N . VAL A 1 106 ? 1.836 3.391 -2.404 1 95.5 106 VAL A N 1
ATOM 783 C CA . VAL A 1 106 ? 1.301 4.445 -1.546 1 95.5 106 VAL A CA 1
ATOM 784 C C . VAL A 1 106 ? 2.082 4.488 -0.235 1 95.5 106 VAL A C 1
ATOM 786 O O . VAL A 1 106 ? 2.266 3.459 0.42 1 95.5 106 VAL A O 1
ATOM 789 N N . LEU A 1 107 ? 2.611 5.598 0.052 1 97.44 107 LEU A N 1
ATOM 790 C CA . LEU A 1 107 ? 3.262 5.887 1.325 1 97.44 107 LEU A CA 1
ATOM 791 C C . LEU A 1 107 ? 2.25 6.371 2.357 1 97.44 107 LEU A C 1
ATOM 793 O O . LEU A 1 107 ? 1.54 7.352 2.123 1 97.44 107 LEU A O 1
ATOM 797 N N . ARG A 1 108 ? 2.217 5.703 3.541 1 95.94 108 ARG A N 1
ATOM 798 C CA . ARG A 1 108 ? 1.202 5.988 4.551 1 95.94 108 ARG A CA 1
ATOM 799 C C . ARG A 1 108 ? 1.839 6.242 5.91 1 95.94 108 ARG A C 1
ATOM 801 O O . ARG A 1 108 ? 2.898 5.695 6.219 1 95.94 108 ARG A O 1
ATOM 808 N N . ALA A 1 109 ? 1.065 7.055 6.68 1 95.69 109 ALA A N 1
ATOM 809 C CA . ALA A 1 109 ? 1.509 7.277 8.055 1 95.69 109 ALA A CA 1
ATOM 810 C C . ALA A 1 109 ? 1.183 6.078 8.938 1 95.69 109 ALA A C 1
ATOM 812 O O . ALA A 1 109 ? 0.133 5.449 8.773 1 95.69 109 ALA A O 1
ATOM 813 N N . GLY A 1 110 ? 2.078 5.77 9.883 1 92.5 110 GLY A N 1
ATOM 814 C CA . GLY A 1 110 ? 1.861 4.738 10.883 1 92.5 110 GLY A CA 1
ATOM 815 C C . GLY A 1 110 ? 2.922 4.73 11.969 1 92.5 110 GLY A C 1
ATOM 816 O O . GLY A 1 110 ? 3.654 5.707 12.141 1 92.5 110 GLY A O 1
ATOM 817 N N . ASP A 1 111 ? 2.875 3.641 12.781 1 91.81 111 ASP A N 1
ATOM 818 C CA . ASP A 1 111 ? 3.908 3.443 13.797 1 91.81 111 ASP A CA 1
ATOM 819 C C . ASP A 1 111 ? 4.797 2.252 13.453 1 91.81 111 ASP A C 1
ATOM 821 O O . ASP A 1 111 ? 4.602 1.603 12.422 1 91.81 111 ASP A O 1
ATOM 825 N N . GLY A 1 112 ? 5.785 2.033 14.25 1 90.06 112 GLY A N 1
ATOM 826 C CA . GLY A 1 112 ? 6.766 0.991 14 1 90.06 112 GLY A CA 1
ATOM 827 C C . GLY A 1 112 ? 6.164 -0.399 13.945 1 90.06 112 GLY A C 1
ATOM 828 O O . GLY A 1 112 ? 6.637 -1.261 13.203 1 90.06 112 GLY A O 1
ATOM 829 N N . ALA A 1 113 ? 5.125 -0.577 14.766 1 83.56 113 ALA A N 1
ATOM 830 C CA . ALA A 1 113 ? 4.465 -1.88 14.75 1 83.56 113 ALA A CA 1
ATOM 831 C C . ALA A 1 113 ? 3.818 -2.148 13.391 1 83.56 113 ALA A C 1
ATOM 833 O O . ALA A 1 113 ? 3.832 -3.281 12.906 1 83.56 113 ALA A O 1
ATOM 834 N N . ALA A 1 114 ? 3.414 -1.13 12.781 1 84.06 114 ALA A N 1
ATOM 835 C CA . ALA A 1 114 ? 2.711 -1.236 11.508 1 84.06 114 ALA A CA 1
ATOM 836 C C . ALA A 1 114 ? 3.674 -1.588 10.383 1 84.06 114 ALA A C 1
ATOM 838 O O . ALA A 1 114 ? 3.248 -1.995 9.297 1 84.06 114 ALA A O 1
ATOM 839 N N . THR A 1 115 ? 4.977 -1.38 10.516 1 87.75 115 THR A N 1
ATOM 840 C CA . THR A 1 115 ? 5.961 -1.737 9.5 1 87.75 115 THR A CA 1
ATOM 841 C C . THR A 1 115 ? 6.102 -3.252 9.391 1 87.75 115 THR A C 1
ATOM 843 O O . THR A 1 115 ? 6.629 -3.764 8.398 1 87.75 115 THR A O 1
ATOM 846 N N . GLY A 1 116 ? 5.707 -3.891 10.531 1 83.69 116 GLY A N 1
ATOM 847 C CA . GLY A 1 116 ? 5.926 -5.324 10.609 1 83.69 116 GLY A CA 1
ATOM 848 C C . GLY A 1 116 ? 7.359 -5.691 10.938 1 83.69 116 GLY A C 1
ATOM 849 O O . GLY A 1 116 ? 7.73 -6.867 10.906 1 83.69 116 GLY A O 1
ATOM 850 N N . LEU A 1 117 ? 8.18 -4.664 11.141 1 85.5 117 LEU A N 1
ATOM 851 C CA . LEU A 1 117 ? 9.594 -4.867 11.438 1 85.5 117 LEU A CA 1
ATOM 852 C C . LEU A 1 117 ? 9.859 -4.73 12.93 1 85.5 117 LEU A C 1
ATOM 854 O O . LEU A 1 117 ? 9.641 -3.666 13.516 1 85.5 117 LEU A O 1
ATOM 858 N N . LYS A 1 118 ? 10.367 -5.738 13.344 1 81.56 118 LYS A N 1
ATOM 859 C CA . LYS A 1 118 ? 10.547 -5.844 14.789 1 81.56 118 LYS A CA 1
ATOM 860 C C . LYS A 1 118 ? 11.445 -4.727 15.312 1 81.56 118 LYS A C 1
ATOM 862 O O . LYS A 1 118 ? 11.195 -4.176 16.391 1 81.56 118 LYS A O 1
ATOM 867 N N . TRP A 1 119 ? 12.516 -4.352 14.758 1 87.56 119 TRP A N 1
ATOM 868 C CA . TRP A 1 119 ? 13.516 -3.404 15.242 1 87.56 119 TRP A CA 1
ATOM 869 C C . TRP A 1 119 ? 12.961 -1.982 15.242 1 87.56 119 TRP A C 1
ATOM 871 O O . TRP A 1 119 ? 13.516 -1.093 15.891 1 87.56 119 TRP A O 1
ATOM 881 N N . LEU A 1 120 ? 11.836 -1.832 14.438 1 89.06 120 LEU A N 1
ATOM 882 C CA . LEU A 1 120 ? 11.227 -0.509 14.375 1 89.06 120 LEU A CA 1
ATOM 883 C C . LEU A 1 120 ? 9.969 -0.449 15.242 1 89.06 120 LEU A C 1
ATOM 885 O O . LEU A 1 120 ? 9.336 0.603 15.352 1 89.06 120 LEU A O 1
ATOM 889 N N . ALA A 1 121 ? 9.656 -1.457 15.961 1 85.25 121 ALA A N 1
ATOM 890 C CA . ALA A 1 121 ? 8.344 -1.671 16.562 1 85.25 121 ALA A CA 1
ATOM 891 C C . ALA A 1 121 ? 8 -0.56 17.547 1 85.25 121 ALA A C 1
ATOM 893 O O . ALA A 1 121 ? 6.84 -0.164 17.672 1 85.25 121 ALA A O 1
ATOM 894 N N . ASP A 1 122 ? 8.977 0.053 18.203 1 91.38 122 ASP A N 1
ATOM 895 C CA . ASP A 1 122 ? 8.719 1.018 19.266 1 91.38 122 ASP A CA 1
ATOM 896 C C . ASP A 1 122 ? 8.703 2.445 18.719 1 91.38 122 ASP A C 1
ATOM 898 O O . ASP A 1 122 ? 8.445 3.395 19.469 1 91.38 122 ASP A O 1
ATOM 902 N N . LYS A 1 123 ? 8.93 2.578 17.516 1 95.25 123 LYS A N 1
ATOM 903 C CA . LYS A 1 123 ? 8.891 3.9 16.891 1 95.25 123 LYS A CA 1
ATOM 904 C C . LYS A 1 123 ? 7.457 4.367 16.672 1 95.25 123 LYS A C 1
ATOM 906 O O . LYS A 1 123 ? 6.555 3.551 16.484 1 95.25 123 LYS A O 1
ATOM 911 N N . LYS A 1 124 ? 7.215 5.715 16.703 1 94.88 124 LYS A N 1
ATOM 912 C CA . LYS A 1 124 ? 5.848 6.223 16.688 1 94.88 124 LYS A CA 1
ATOM 913 C C . LYS A 1 124 ? 5.566 6.996 15.398 1 94.88 124 LYS A C 1
ATOM 915 O O . LYS A 1 124 ? 4.41 7.18 15.016 1 94.88 124 LYS A O 1
ATOM 920 N N . ASP A 1 125 ? 6.641 7.586 14.883 1 97.44 125 ASP A N 1
ATOM 921 C CA . ASP A 1 125 ? 6.516 8.43 13.695 1 97.44 125 ASP A CA 1
ATOM 922 C C . ASP A 1 125 ? 7.129 7.75 12.477 1 97.44 125 ASP A C 1
ATOM 924 O O . ASP A 1 125 ? 8.305 7.945 12.172 1 97.44 125 ASP A O 1
ATOM 928 N N . CYS A 1 126 ? 6.289 6.973 11.75 1 97.06 126 CYS A N 1
ATOM 929 C CA . CYS A 1 126 ? 6.797 6.188 10.633 1 97.06 126 CYS A CA 1
ATOM 930 C C . CYS A 1 126 ? 5.934 6.383 9.391 1 97.06 126 CYS A C 1
ATOM 932 O O . CYS A 1 126 ? 4.762 6.758 9.5 1 97.06 126 CYS A O 1
ATOM 934 N N . LEU A 1 127 ? 6.523 6.266 8.281 1 97.81 127 LEU A N 1
ATOM 935 C CA . LEU A 1 127 ? 5.875 6.164 6.977 1 97.81 127 LEU A CA 1
ATOM 936 C C . LEU A 1 127 ? 6.094 4.781 6.371 1 97.81 127 LEU A C 1
ATOM 938 O O . LEU A 1 127 ? 7.223 4.281 6.344 1 97.81 127 LEU A O 1
ATOM 942 N N . ILE A 1 128 ? 5 4.199 5.941 1 95.06 128 ILE A N 1
ATOM 943 C CA . ILE A 1 128 ? 5.035 2.797 5.539 1 95.06 128 ILE A CA 1
ATOM 944 C C . ILE A 1 128 ? 4.539 2.662 4.102 1 95.06 128 ILE A C 1
ATOM 946 O O . ILE A 1 128 ? 3.486 3.195 3.746 1 95.06 128 ILE A O 1
ATOM 950 N N . VAL A 1 129 ? 5.348 2.006 3.207 1 94.62 129 VAL A N 1
ATOM 951 C CA . VAL A 1 129 ? 4.93 1.695 1.844 1 94.62 129 VAL A CA 1
ATOM 952 C C . VAL A 1 129 ? 4.164 0.374 1.825 1 94.62 129 VAL A C 1
ATOM 954 O O . VAL A 1 129 ? 3.08 0.286 1.243 1 94.62 129 VAL A O 1
ATOM 957 N N . ALA A 1 130 ? 4.68 -0.649 2.496 1 89.69 130 ALA A N 1
ATOM 958 C CA . ALA A 1 130 ? 4.195 -2.023 2.592 1 89.69 130 ALA A CA 1
ATOM 959 C C . ALA A 1 130 ? 4.746 -2.715 3.834 1 89.69 130 ALA A C 1
ATOM 961 O O . ALA A 1 130 ? 5.738 -2.264 4.414 1 89.69 130 ALA A O 1
ATOM 962 N N . PRO A 1 131 ? 3.996 -3.822 4.207 1 84.88 131 PRO A N 1
ATOM 963 C CA . PRO A 1 131 ? 4.672 -4.605 5.242 1 84.88 131 PRO A CA 1
ATOM 964 C C . PRO A 1 131 ? 6.121 -4.934 4.883 1 84.88 131 PRO A C 1
ATOM 966 O O . PRO A 1 131 ? 6.391 -5.418 3.781 1 84.88 131 PRO A O 1
ATOM 969 N N . GLY A 1 132 ? 7.039 -4.609 5.859 1 87.12 132 GLY A N 1
ATOM 970 C CA . GLY A 1 132 ? 8.445 -4.883 5.613 1 87.12 132 GLY A CA 1
ATOM 971 C C . GLY A 1 132 ? 9.188 -3.703 5.012 1 87.12 132 GLY A C 1
ATOM 972 O O . GLY A 1 132 ? 10.406 -3.752 4.84 1 87.12 132 GLY A O 1
ATOM 973 N N . GLU A 1 133 ? 8.438 -2.703 4.609 1 92.44 133 GLU A N 1
ATOM 974 C CA . GLU A 1 133 ? 9.062 -1.485 4.102 1 92.44 133 GLU A CA 1
ATOM 975 C C . GLU A 1 133 ? 8.492 -0.247 4.785 1 92.44 133 GLU A C 1
ATOM 977 O O . GLU A 1 133 ? 7.414 0.232 4.414 1 92.44 133 GLU A O 1
ATOM 982 N N . GLY A 1 134 ? 9.266 0.287 5.613 1 94.56 134 GLY A N 1
ATOM 983 C CA . GLY A 1 134 ? 8.906 1.478 6.367 1 94.56 134 GLY A CA 1
ATOM 984 C C . GLY A 1 134 ? 10.102 2.312 6.773 1 94.56 134 GLY A C 1
ATOM 985 O O . GLY A 1 134 ? 11.234 1.812 6.816 1 94.56 134 GLY A O 1
ATOM 986 N N . TYR A 1 135 ? 9.875 3.543 6.957 1 97.06 135 TYR A N 1
ATOM 987 C CA . TYR A 1 135 ? 10.844 4.566 7.332 1 97.06 135 TYR A CA 1
ATOM 988 C C . TYR A 1 135 ? 10.359 5.355 8.547 1 97.06 135 TYR A C 1
ATOM 990 O O . TYR A 1 135 ? 9.195 5.758 8.609 1 97.06 135 TYR A O 1
ATOM 998 N N . CYS A 1 136 ? 11.32 5.609 9.469 1 97.88 136 CYS A N 1
ATOM 999 C CA . CYS A 1 136 ? 10.906 6.297 10.68 1 97.88 136 CYS A CA 1
ATOM 1000 C C . CYS A 1 136 ? 11.805 7.488 10.977 1 97.88 136 CYS A C 1
ATOM 1002 O O . CYS A 1 136 ? 12.922 7.57 10.453 1 97.88 136 CYS A O 1
ATOM 1004 N N . ARG A 1 137 ? 11.25 8.375 11.688 1 97.25 137 ARG A N 1
ATOM 1005 C CA . ARG A 1 137 ? 12.062 9.5 12.148 1 97.25 137 ARG A CA 1
ATOM 1006 C C . ARG A 1 137 ? 11.742 9.836 13.602 1 97.25 137 ARG A C 1
ATOM 1008 O O . ARG A 1 137 ? 10.656 9.531 14.102 1 97.25 137 ARG A O 1
ATOM 1015 N N . MET B 1 1 ? 43.906 -72.938 -84.625 1 37.19 1 MET B N 1
ATOM 1016 C CA . MET B 1 1 ? 43.406 -71.562 -84.75 1 37.19 1 MET B CA 1
ATOM 1017 C C . MET B 1 1 ? 43.75 -70.688 -83.562 1 37.19 1 MET B C 1
ATOM 1019 O O . MET B 1 1 ? 43.656 -71.188 -82.438 1 37.19 1 MET B O 1
ATOM 1023 N N . LYS B 1 2 ? 44.656 -69.625 -83.75 1 48.22 2 LYS B N 1
ATOM 1024 C CA . LYS B 1 2 ? 45.344 -68.688 -82.875 1 48.22 2 LYS B CA 1
ATOM 1025 C C . LYS B 1 2 ? 44.344 -67.875 -82.062 1 48.22 2 LYS B C 1
ATOM 1027 O O . LYS B 1 2 ? 43.5 -67.188 -82.625 1 48.22 2 LYS B O 1
ATOM 1032 N N . LYS B 1 3 ? 43.938 -68.5 -80.875 1 53.03 3 LYS B N 1
ATOM 1033 C CA . LYS B 1 3 ? 42.969 -67.938 -79.938 1 53.03 3 LYS B CA 1
ATOM 1034 C C . LYS B 1 3 ? 43.438 -66.562 -79.5 1 53.03 3 LYS B C 1
ATOM 1036 O O . LYS B 1 3 ? 44.5 -66.438 -78.875 1 53.03 3 LYS B O 1
ATOM 1041 N N . ILE B 1 4 ? 43.219 -65.5 -80.438 1 47.59 4 ILE B N 1
ATOM 1042 C CA . ILE B 1 4 ? 43.594 -64.125 -80.188 1 47.59 4 ILE B CA 1
ATOM 1043 C C . ILE B 1 4 ? 42.938 -63.656 -78.938 1 47.59 4 ILE B C 1
ATOM 1045 O O . ILE B 1 4 ? 41.719 -63.719 -78.75 1 47.59 4 ILE B O 1
ATOM 1049 N N . LEU B 1 5 ? 43.594 -63.719 -77.75 1 49.31 5 LEU B N 1
ATOM 1050 C CA . LEU B 1 5 ? 43.281 -63.25 -76.438 1 49.31 5 LEU B CA 1
ATOM 1051 C C . LEU B 1 5 ? 43.125 -61.719 -76.375 1 49.31 5 LEU B C 1
ATOM 1053 O O . LEU B 1 5 ? 44.094 -61 -76.625 1 49.31 5 LEU B O 1
ATOM 1057 N N . PHE B 1 6 ? 42 -61.156 -77 1 43.72 6 PHE B N 1
ATOM 1058 C CA . PHE B 1 6 ? 41.844 -59.719 -77.125 1 43.72 6 PHE B CA 1
ATOM 1059 C C . PHE B 1 6 ? 41.781 -59.094 -75.688 1 43.72 6 PHE B C 1
ATOM 1061 O O . PHE B 1 6 ? 40.969 -59.531 -74.875 1 43.72 6 PHE B O 1
ATOM 1068 N N . ALA B 1 7 ? 42.906 -58.531 -75.188 1 43.41 7 ALA B N 1
ATOM 1069 C CA . ALA B 1 7 ? 43.094 -57.875 -73.938 1 43.41 7 ALA B CA 1
ATOM 1070 C C . ALA B 1 7 ? 42.281 -56.562 -73.812 1 43.41 7 ALA B C 1
ATOM 1072 O O . ALA B 1 7 ? 42.531 -55.625 -74.562 1 43.41 7 ALA B O 1
ATOM 1073 N N . LEU B 1 8 ? 40.906 -56.656 -73.688 1 42.84 8 LEU B N 1
ATOM 1074 C CA . LEU B 1 8 ? 40.031 -55.5 -73.562 1 42.84 8 LEU B CA 1
ATOM 1075 C C . LEU B 1 8 ? 40.5 -54.562 -72.438 1 42.84 8 LEU B C 1
ATOM 1077 O O . LEU B 1 8 ? 40.688 -54.969 -71.312 1 42.84 8 LEU B O 1
ATOM 1081 N N . SER B 1 9 ? 41.281 -53.469 -72.75 1 40.34 9 SER B N 1
ATOM 1082 C CA . SER B 1 9 ? 41.875 -52.438 -71.875 1 40.34 9 SER B CA 1
ATOM 1083 C C . SER B 1 9 ? 40.781 -51.594 -71.25 1 40.34 9 SER B C 1
ATOM 1085 O O . SER B 1 9 ? 39.969 -51 -71.938 1 40.34 9 SER B O 1
ATOM 1087 N N . ALA B 1 10 ? 40.188 -51.938 -70.062 1 39.5 10 ALA B N 1
ATOM 1088 C CA . ALA B 1 10 ? 39.156 -51.219 -69.312 1 39.5 10 ALA B CA 1
ATOM 1089 C C . ALA B 1 10 ? 39.688 -49.875 -68.875 1 39.5 10 ALA B C 1
ATOM 1091 O O . ALA B 1 10 ? 40.688 -49.812 -68.125 1 39.5 10 ALA B O 1
ATOM 1092 N N . LEU B 1 11 ? 39.625 -48.781 -69.688 1 38.91 11 LEU B N 1
ATOM 1093 C CA . LEU B 1 11 ? 40.031 -47.406 -69.375 1 38.91 11 LEU B CA 1
ATOM 1094 C C . LEU B 1 11 ? 39.219 -46.906 -68.188 1 38.91 11 LEU B C 1
ATOM 1096 O O . LEU B 1 11 ? 37.969 -46.844 -68.25 1 38.91 11 LEU B O 1
ATOM 1100 N N . ALA B 1 12 ? 39.656 -47.062 -66.875 1 39.19 12 ALA B N 1
ATOM 1101 C CA . ALA B 1 12 ? 39.062 -46.625 -65.625 1 39.19 12 ALA B CA 1
ATOM 1102 C C . ALA B 1 12 ? 38.969 -45.094 -65.562 1 39.19 12 ALA B C 1
ATOM 1104 O O . ALA B 1 12 ? 39.969 -44.406 -65.562 1 39.19 12 ALA B O 1
ATOM 1105 N N . LEU B 1 13 ? 37.938 -44.438 -66.312 1 37.94 13 LEU B N 1
ATOM 1106 C CA . LEU B 1 13 ? 37.719 -43 -66.188 1 37.94 13 LEU B CA 1
ATOM 1107 C C . LEU B 1 13 ? 37.5 -42.562 -64.75 1 37.94 13 LEU B C 1
ATOM 1109 O O . LEU B 1 13 ? 36.625 -43.094 -64.062 1 37.94 13 LEU B O 1
ATOM 1113 N N . LEU B 1 14 ? 38.562 -42.062 -64 1 41.22 14 LEU B N 1
ATOM 1114 C CA . LEU B 1 14 ? 38.625 -41.469 -62.688 1 41.22 14 LEU B CA 1
ATOM 1115 C C . LEU B 1 14 ? 37.812 -40.188 -62.656 1 41.22 14 LEU B C 1
ATOM 1117 O O . LEU B 1 14 ? 38.156 -39.219 -63.344 1 41.22 14 LEU B O 1
ATOM 1121 N N . SER B 1 15 ? 36.5 -40.156 -62.75 1 41.25 15 SER B N 1
ATOM 1122 C CA . SER B 1 15 ? 35.688 -38.938 -62.625 1 41.25 15 SER B CA 1
ATOM 1123 C C . SER B 1 15 ? 36 -38.25 -61.281 1 41.25 15 SER B C 1
ATOM 1125 O O . SER B 1 15 ? 35.906 -38.875 -60.219 1 41.25 15 SER B O 1
ATOM 1127 N N . ALA B 1 16 ? 36.844 -37.188 -61.219 1 44.75 16 ALA B N 1
ATOM 1128 C CA . ALA B 1 16 ? 37.188 -36.281 -60.156 1 44.75 16 ALA B CA 1
ATOM 1129 C C . ALA B 1 16 ? 35.938 -35.594 -59.562 1 44.75 16 ALA B C 1
ATOM 1131 O O . ALA B 1 16 ? 35.219 -34.938 -60.312 1 44.75 16 ALA B O 1
ATOM 1132 N N . CYS B 1 17 ? 35.156 -36.25 -58.688 1 44.16 17 CYS B N 1
ATOM 1133 C CA . CYS B 1 17 ? 34.031 -35.688 -57.938 1 44.16 17 CYS B CA 1
ATOM 1134 C C . CYS B 1 17 ? 34.375 -34.344 -57.312 1 44.16 17 CYS B C 1
ATOM 1136 O O . CYS B 1 17 ? 35.344 -34.25 -56.531 1 44.16 17 CYS B O 1
ATOM 1138 N N . ASP B 1 18 ? 34.344 -33.188 -58.062 1 45.69 18 ASP B N 1
ATOM 1139 C CA . ASP B 1 18 ? 34.438 -31.828 -57.531 1 45.69 18 ASP B CA 1
ATOM 1140 C C . ASP B 1 18 ? 33.594 -31.656 -56.281 1 45.69 18 ASP B C 1
ATOM 1142 O O . ASP B 1 18 ? 32.375 -31.781 -56.344 1 45.69 18 ASP B O 1
ATOM 1146 N N . LYS B 1 19 ? 34.094 -32.156 -55.094 1 44.25 19 LYS B N 1
ATOM 1147 C CA . LYS B 1 19 ? 33.438 -31.906 -53.812 1 44.25 19 LYS B CA 1
ATOM 1148 C C . LYS B 1 19 ? 33.25 -30.406 -53.562 1 44.25 19 LYS B C 1
ATOM 1150 O O . LYS B 1 19 ? 34.219 -29.672 -53.438 1 44.25 19 LYS B O 1
ATOM 1155 N N . THR B 1 20 ? 32.375 -29.703 -54.344 1 47.22 20 THR B N 1
ATOM 1156 C CA . THR B 1 20 ? 32.062 -28.328 -53.969 1 47.22 20 THR B CA 1
ATOM 1157 C C . THR B 1 20 ? 31.844 -28.219 -52.469 1 47.22 20 THR B C 1
ATOM 1159 O O . THR B 1 20 ? 31.062 -28.984 -51.906 1 47.22 20 THR B O 1
ATOM 1162 N N . PRO B 1 21 ? 32.844 -27.562 -51.719 1 47.38 21 PRO B N 1
ATOM 1163 C CA . PRO B 1 21 ? 32.625 -27.391 -50.281 1 47.38 21 PRO B CA 1
ATOM 1164 C C . PRO B 1 21 ? 31.234 -26.844 -49.969 1 47.38 21 PRO B C 1
ATOM 1166 O O . PRO B 1 21 ? 30.797 -25.859 -50.531 1 47.38 21 PRO B O 1
ATOM 1169 N N . LYS B 1 22 ? 30.25 -27.734 -49.688 1 46.47 22 LYS B N 1
ATOM 1170 C CA . LYS B 1 22 ? 28.953 -27.297 -49.156 1 46.47 22 LYS B CA 1
ATOM 1171 C C . LYS B 1 22 ? 29.141 -26.219 -48.094 1 46.47 22 LYS B C 1
ATOM 1173 O O . LYS B 1 22 ? 29.891 -26.406 -47.156 1 46.47 22 LYS B O 1
ATOM 1178 N N . GLU B 1 23 ? 29.094 -24.891 -48.5 1 48.59 23 GLU B N 1
ATOM 1179 C CA . GLU B 1 23 ? 29.078 -23.812 -47.531 1 48.59 23 GLU B CA 1
ATOM 1180 C C . GLU B 1 23 ? 28.25 -24.172 -46.312 1 48.59 23 GLU B C 1
ATOM 1182 O O . GLU B 1 23 ? 27.141 -24.703 -46.438 1 48.59 23 GLU B O 1
ATOM 1187 N N . ALA B 1 24 ? 28.969 -24.469 -45.125 1 51.91 24 ALA B N 1
ATOM 1188 C CA . ALA B 1 24 ? 28.359 -24.75 -43.812 1 51.91 24 ALA B CA 1
ATOM 1189 C C . ALA B 1 24 ? 27.156 -23.828 -43.562 1 51.91 24 ALA B C 1
ATOM 1191 O O . ALA B 1 24 ? 27.172 -22.656 -43.969 1 51.91 24 ALA B O 1
ATOM 1192 N N . PRO B 1 25 ? 25.938 -24.469 -43.531 1 54.31 25 PRO B N 1
ATOM 1193 C CA . PRO B 1 25 ? 24.797 -23.609 -43.219 1 54.31 25 PRO B CA 1
ATOM 1194 C C . PRO B 1 25 ? 25.109 -22.562 -42.156 1 54.31 25 PRO B C 1
ATOM 1196 O O . PRO B 1 25 ? 25.906 -22.828 -41.25 1 54.31 25 PRO B O 1
ATOM 1199 N N . LYS B 1 26 ? 25.062 -21.266 -42.469 1 53.25 26 LYS B N 1
ATOM 1200 C CA . LYS B 1 26 ? 25.203 -20.188 -41.5 1 53.25 26 LYS B CA 1
ATOM 1201 C C . LYS B 1 26 ? 24.438 -20.5 -40.188 1 53.25 26 LYS B C 1
ATOM 1203 O O . LYS B 1 26 ? 23.312 -21 -40.25 1 53.25 26 LYS B O 1
ATOM 1208 N N . PRO B 1 27 ? 25.297 -20.609 -39.031 1 52.5 27 PRO B N 1
ATOM 1209 C CA . PRO B 1 27 ? 24.578 -20.891 -37.812 1 52.5 27 PRO B CA 1
ATOM 1210 C C . PRO B 1 27 ? 23.312 -20.047 -37.656 1 52.5 27 PRO B C 1
ATOM 1212 O O . PRO B 1 27 ? 23.25 -18.906 -38.125 1 52.5 27 PRO B O 1
ATOM 1215 N N . ALA B 1 28 ? 22.141 -20.766 -37.594 1 53.41 28 ALA B N 1
ATOM 1216 C CA . ALA B 1 28 ? 20.859 -20.125 -37.312 1 53.41 28 ALA B CA 1
ATOM 1217 C C . ALA B 1 28 ? 21 -19.047 -36.25 1 53.41 28 ALA B C 1
ATOM 1219 O O . ALA B 1 28 ? 21.875 -19.141 -35.375 1 53.41 28 ALA B O 1
ATOM 1220 N N . PRO B 1 29 ? 20.734 -17.766 -36.531 1 46.38 29 PRO B N 1
ATOM 1221 C CA . PRO B 1 29 ? 20.812 -16.734 -35.5 1 46.38 29 PRO B CA 1
ATOM 1222 C C . PRO B 1 29 ? 20.344 -17.219 -34.125 1 46.38 29 PRO B C 1
ATOM 1224 O O . PRO B 1 29 ? 19.516 -18.141 -34.062 1 46.38 29 PRO B O 1
ATOM 1227 N N . ALA B 1 30 ? 21.062 -16.953 -33 1 45.03 30 ALA B N 1
ATOM 1228 C CA . ALA B 1 30 ? 20.719 -17.25 -31.625 1 45.03 30 ALA B CA 1
ATOM 1229 C C . ALA B 1 30 ? 19.25 -16.953 -31.344 1 45.03 30 ALA B C 1
ATOM 1231 O O . ALA B 1 30 ? 18.734 -15.914 -31.734 1 45.03 30 ALA B O 1
ATOM 1232 N N . SER B 1 31 ? 18.344 -17.938 -31.328 1 40.66 31 SER B N 1
ATOM 1233 C CA . SER B 1 31 ? 16.969 -17.766 -30.875 1 40.66 31 SER B CA 1
ATOM 1234 C C . SER B 1 31 ? 16.906 -16.859 -29.641 1 40.66 31 SER B C 1
ATOM 1236 O O . SER B 1 31 ? 17.625 -17.078 -28.672 1 40.66 31 SER B O 1
ATOM 1238 N N . VAL B 1 32 ? 16.719 -15.539 -29.75 1 43.41 32 VAL B N 1
ATOM 1239 C CA . VAL B 1 32 ? 16.359 -14.734 -28.578 1 43.41 32 VAL B CA 1
ATOM 1240 C C . VAL B 1 32 ? 15.477 -15.555 -27.641 1 43.41 32 VAL B C 1
ATOM 1242 O O . VAL B 1 32 ? 14.469 -16.125 -28.062 1 43.41 32 VAL B O 1
ATOM 1245 N N . GLN B 1 33 ? 16.031 -16.391 -26.734 1 42.38 33 GLN B N 1
ATOM 1246 C CA . GLN B 1 33 ? 15.258 -16.969 -25.641 1 42.38 33 GLN B CA 1
ATOM 1247 C C . GLN B 1 33 ? 14.125 -16.047 -25.203 1 42.38 33 GLN B C 1
ATOM 1249 O O . GLN B 1 33 ? 14.367 -14.906 -24.797 1 42.38 33 GLN B O 1
ATOM 1254 N N . ALA B 1 34 ? 12.977 -15.992 -25.797 1 47.88 34 ALA B N 1
ATOM 1255 C CA . ALA B 1 34 ? 11.789 -15.383 -25.203 1 47.88 34 ALA B CA 1
ATOM 1256 C C . ALA B 1 34 ? 11.766 -15.578 -23.688 1 47.88 34 ALA B C 1
ATOM 1258 O O . ALA B 1 34 ? 11.914 -16.703 -23.203 1 47.88 34 ALA B O 1
ATOM 1259 N N . THR B 1 35 ? 12.367 -14.82 -22.875 1 48.62 35 THR B N 1
ATOM 1260 C CA . THR B 1 35 ? 12.094 -14.898 -21.438 1 48.62 35 THR B CA 1
ATOM 1261 C C . THR B 1 35 ? 10.672 -15.398 -21.188 1 48.62 35 THR B C 1
ATOM 1263 O O . THR B 1 35 ? 9.703 -14.781 -21.625 1 48.62 35 THR B O 1
ATOM 1266 N N . LEU B 1 36 ? 10.359 -16.609 -20.922 1 49.28 36 LEU B N 1
ATOM 1267 C CA . LEU B 1 36 ? 9.125 -17.297 -20.562 1 49.28 36 LEU B CA 1
ATOM 1268 C C . LEU B 1 36 ? 8.328 -16.516 -19.531 1 49.28 36 LEU B C 1
ATOM 1270 O O . LEU B 1 36 ? 8.727 -16.422 -18.375 1 49.28 36 LEU B O 1
ATOM 1274 N N . VAL B 1 37 ? 7.777 -15.289 -19.844 1 55.44 37 VAL B N 1
ATOM 1275 C CA . VAL B 1 37 ? 6.754 -14.727 -18.969 1 55.44 37 VAL B CA 1
ATOM 1276 C C . VAL B 1 37 ? 5.914 -15.852 -18.359 1 55.44 37 VAL B C 1
ATOM 1278 O O . VAL B 1 37 ? 5.328 -16.656 -19.094 1 55.44 37 VAL B O 1
ATOM 1281 N N . PRO B 1 38 ? 6.227 -16.234 -17.156 1 59.81 38 PRO B N 1
ATOM 1282 C CA . PRO B 1 38 ? 5.359 -17.281 -16.594 1 59.81 38 PRO B CA 1
ATOM 1283 C C . PRO B 1 38 ? 3.932 -17.203 -17.125 1 59.81 38 PRO B C 1
ATOM 1285 O O . PRO B 1 38 ? 3.424 -16.109 -17.391 1 59.81 38 PRO B O 1
ATOM 1288 N N . GLU B 1 39 ? 3.391 -18.297 -17.594 1 72.44 39 GLU B N 1
ATOM 1289 C CA . GLU B 1 39 ? 2.084 -18.453 -18.234 1 72.44 39 GLU B CA 1
ATOM 1290 C C . GLU B 1 39 ? 0.989 -17.766 -17.422 1 72.44 39 GLU B C 1
ATOM 1292 O O . GLU B 1 39 ? 0.092 -17.141 -17.984 1 72.44 39 GLU B O 1
ATOM 1297 N N . THR B 1 40 ? 1.008 -17.797 -15.938 1 87.94 40 THR B N 1
ATOM 1298 C CA . THR B 1 40 ? -0.063 -17.203 -15.141 1 87.94 40 THR B CA 1
ATOM 1299 C C . THR B 1 40 ? 0.509 -16.344 -14.016 1 87.94 40 THR B C 1
ATOM 1301 O O . THR B 1 40 ? 1.397 -16.781 -13.281 1 87.94 40 THR B O 1
ATOM 1304 N N . PRO B 1 41 ? 0.114 -15.148 -13.938 1 92.56 41 PRO B N 1
ATOM 1305 C CA . PRO B 1 41 ? 0.61 -14.32 -12.836 1 92.56 41 PRO B CA 1
ATOM 1306 C C . PRO B 1 41 ? 0.431 -14.984 -11.469 1 92.56 41 PRO B C 1
ATOM 1308 O O . PRO B 1 41 ? -0.596 -15.617 -11.219 1 92.56 41 PRO B O 1
ATOM 1311 N N . PRO B 1 42 ? 1.457 -14.867 -10.625 1 94.06 42 PRO B N 1
ATOM 1312 C CA . PRO B 1 42 ? 1.359 -15.461 -9.289 1 94.06 42 PRO B CA 1
ATOM 1313 C C . PRO B 1 42 ? 0.092 -15.039 -8.555 1 94.06 42 PRO B C 1
ATOM 1315 O O . PRO B 1 42 ? -0.402 -15.781 -7.695 1 94.06 42 PRO B O 1
ATOM 1318 N N . THR B 1 43 ? -0.495 -13.898 -8.836 1 97.88 43 THR B N 1
ATOM 1319 C CA . THR B 1 43 ? -1.665 -13.367 -8.141 1 97.88 43 THR B CA 1
ATOM 1320 C C . THR B 1 43 ? -2.912 -14.172 -8.5 1 97.88 43 THR B C 1
ATOM 1322 O O . THR B 1 43 ? -3.943 -14.055 -7.832 1 97.88 43 THR B O 1
ATOM 1325 N N . ASP B 1 44 ? -2.779 -15.07 -9.477 1 97.88 44 ASP B N 1
ATOM 1326 C CA . ASP B 1 44 ? -3.896 -15.961 -9.781 1 97.88 44 ASP B CA 1
ATOM 1327 C C . ASP B 1 44 ? -4.234 -16.844 -8.594 1 97.88 44 ASP B C 1
ATOM 1329 O O . ASP B 1 44 ? -5.383 -17.281 -8.438 1 97.88 44 ASP B O 1
ATOM 1333 N N . LYS B 1 45 ? -3.293 -17.125 -7.824 1 97.62 45 LYS B N 1
ATOM 1334 C CA . LYS B 1 45 ? -3.508 -17.984 -6.664 1 97.62 45 LYS B CA 1
ATOM 1335 C C . LYS B 1 45 ? -4.352 -17.281 -5.605 1 97.62 45 LYS B C 1
ATOM 1337 O O . LYS B 1 45 ? -4.832 -17.906 -4.664 1 97.62 45 LYS B O 1
ATOM 1342 N N . TRP B 1 46 ? -4.582 -15.992 -5.719 1 98.62 46 TRP B N 1
ATOM 1343 C CA . TRP B 1 46 ? -5.316 -15.219 -4.727 1 98.62 46 TRP B CA 1
ATOM 1344 C C . TRP B 1 46 ? -6.812 -15.234 -5.02 1 98.62 46 TRP B C 1
ATOM 1346 O O . TRP B 1 46 ? -7.621 -14.789 -4.199 1 98.62 46 TRP B O 1
ATOM 1356 N N . VAL B 1 47 ? -7.141 -15.727 -6.145 1 98.75 47 VAL B N 1
ATOM 1357 C CA . VAL B 1 47 ? -8.547 -15.766 -6.52 1 98.75 47 VAL B CA 1
ATOM 1358 C C . VAL B 1 47 ? -9.352 -16.484 -5.441 1 98.75 47 VAL B C 1
ATOM 1360 O O . VAL B 1 47 ? -8.938 -17.547 -4.949 1 98.75 47 VAL B O 1
ATOM 1363 N N . GLY B 1 48 ? -10.438 -15.859 -5.039 1 98.81 48 GLY B N 1
ATOM 1364 C CA . GLY B 1 48 ? -11.297 -16.422 -4.012 1 98.81 48 GLY B CA 1
ATOM 1365 C C . GLY B 1 48 ? -11.562 -15.461 -2.869 1 98.81 48 GLY B C 1
ATOM 1366 O O . GLY B 1 48 ? -11.281 -14.266 -2.979 1 98.81 48 GLY B O 1
ATOM 1367 N N . LYS B 1 49 ? -12.156 -16 -1.808 1 98.75 49 LYS B N 1
ATOM 1368 C CA . LYS B 1 49 ? -12.641 -15.195 -0.695 1 98.75 49 LYS B CA 1
ATOM 1369 C C . LYS B 1 49 ? -11.57 -15.031 0.381 1 98.75 49 LYS B C 1
ATOM 1371 O O . LYS B 1 49 ? -10.883 -15.992 0.722 1 98.75 49 LYS B O 1
ATOM 1376 N N . TRP B 1 50 ? -11.484 -13.875 0.903 1 98.5 50 TRP B N 1
ATOM 1377 C CA . TRP B 1 50 ? -10.617 -13.5 2.018 1 98.5 50 TRP B CA 1
ATOM 1378 C C . TRP B 1 50 ? -11.414 -12.758 3.094 1 98.5 50 TRP B C 1
ATOM 1380 O O . TRP B 1 50 ? -12.344 -12.016 2.785 1 98.5 50 TRP B O 1
ATOM 1390 N N . ILE B 1 51 ? -10.977 -12.953 4.367 1 97.38 51 ILE B N 1
ATOM 1391 C CA . ILE B 1 51 ? -11.75 -12.43 5.484 1 97.38 51 ILE B CA 1
ATOM 1392 C C . ILE B 1 51 ? -10.906 -11.43 6.273 1 97.38 51 ILE B C 1
ATOM 1394 O O . ILE B 1 51 ? -9.758 -11.711 6.625 1 97.38 51 ILE B O 1
ATOM 1398 N N . GLY B 1 52 ? -11.5 -10.234 6.457 1 95.56 52 GLY B N 1
ATOM 1399 C CA . GLY B 1 52 ? -10.891 -9.219 7.309 1 95.56 52 GLY B CA 1
ATOM 1400 C C . GLY B 1 52 ? -11.492 -9.172 8.703 1 95.56 52 GLY B C 1
ATOM 1401 O O . GLY B 1 52 ? -12.141 -10.125 9.133 1 95.56 52 GLY B O 1
ATOM 1402 N N . VAL B 1 53 ? -11.18 -8.109 9.398 1 94.12 53 VAL B N 1
ATOM 1403 C CA . VAL B 1 53 ? -11.711 -7.938 10.742 1 94.12 53 VAL B CA 1
ATOM 1404 C C . VAL B 1 53 ? -13.039 -7.176 10.688 1 94.12 53 VAL B C 1
ATOM 1406 O O . VAL B 1 53 ? -13.344 -6.52 9.688 1 94.12 53 VAL B O 1
ATOM 1409 N N . GLU B 1 54 ? -13.852 -7.461 11.648 1 91.94 54 GLU B N 1
ATOM 1410 C CA . GLU B 1 54 ? -15.039 -6.656 11.938 1 91.94 54 GLU B CA 1
ATOM 1411 C C . GLU B 1 54 ? -15.922 -6.516 10.703 1 91.94 54 GLU B C 1
ATOM 1413 O O . GLU B 1 54 ? -16.375 -5.414 10.383 1 91.94 54 GLU B O 1
ATOM 1418 N N . GLY B 1 55 ? -16.094 -7.535 9.891 1 93.12 55 GLY B N 1
ATOM 1419 C CA . GLY B 1 55 ? -17.016 -7.547 8.781 1 93.12 55 GLY B CA 1
ATOM 1420 C C . GLY B 1 55 ? -16.375 -7.203 7.453 1 93.12 55 GLY B C 1
ATOM 1421 O O . GLY B 1 55 ? -17.031 -7.258 6.406 1 93.12 55 GLY B O 1
ATOM 1422 N N . LEU B 1 56 ? -15.156 -6.895 7.508 1 96.88 56 LEU B N 1
ATOM 1423 C CA . LEU B 1 56 ? -14.438 -6.637 6.266 1 96.88 56 LEU B CA 1
ATOM 1424 C C . LEU B 1 56 ? -14.195 -7.93 5.496 1 96.88 56 LEU B C 1
ATOM 1426 O O . LEU B 1 56 ? -14.055 -9 6.098 1 96.88 56 LEU B O 1
ATOM 1430 N N . ASN B 1 57 ? -14.219 -7.781 4.18 1 98.38 57 ASN B N 1
ATOM 1431 C CA . ASN B 1 57 ? -14.008 -8.945 3.326 1 98.38 57 ASN B CA 1
ATOM 1432 C C . ASN B 1 57 ? -13.516 -8.539 1.938 1 98.38 57 ASN B C 1
ATOM 1434 O O . ASN B 1 57 ? -13.656 -7.383 1.542 1 98.38 57 ASN B O 1
ATOM 1438 N N . LEU B 1 58 ? -12.992 -9.492 1.258 1 98.75 58 LEU B N 1
ATOM 1439 C CA . LEU B 1 58 ? -12.461 -9.344 -0.093 1 98.75 58 LEU B CA 1
ATOM 1440 C C . LEU B 1 58 ? -12.688 -10.609 -0.911 1 98.75 58 LEU B C 1
ATOM 1442 O O . LEU B 1 58 ? -12.43 -11.719 -0.435 1 98.75 58 LEU B O 1
ATOM 1446 N N . ASN B 1 59 ? -13.312 -10.438 -2.064 1 98.94 59 ASN B N 1
ATOM 1447 C CA . ASN B 1 59 ? -13.375 -11.492 -3.07 1 98.94 59 ASN B CA 1
ATOM 1448 C C . ASN B 1 59 ? -12.633 -11.102 -4.344 1 98.94 59 ASN B C 1
ATOM 1450 O O . ASN B 1 59 ? -12.859 -10.016 -4.891 1 98.94 59 ASN B O 1
ATOM 1454 N N . ILE B 1 60 ? -11.773 -11.953 -4.738 1 98.88 60 ILE B N 1
ATOM 1455 C CA . ILE B 1 60 ? -11 -11.711 -5.957 1 98.88 60 ILE B CA 1
ATOM 1456 C C . ILE B 1 60 ? -11.445 -12.68 -7.051 1 98.88 60 ILE B C 1
ATOM 1458 O O . ILE B 1 60 ? -11.531 -13.891 -6.824 1 98.88 60 ILE B O 1
ATOM 1462 N N . ALA B 1 61 ? -11.773 -12.148 -8.172 1 98.81 61 ALA B N 1
ATOM 1463 C CA . ALA B 1 61 ? -12.094 -12.93 -9.367 1 98.81 61 ALA B CA 1
ATOM 1464 C C . ALA B 1 61 ? -11.258 -12.469 -10.562 1 98.81 61 ALA B C 1
ATOM 1466 O O . ALA B 1 61 ? -10.867 -11.297 -10.633 1 98.81 61 ALA B O 1
ATOM 1467 N N . LYS B 1 62 ? -10.984 -13.391 -11.461 1 98.56 62 LYS B N 1
ATOM 1468 C CA . LYS B 1 62 ? -10.367 -12.992 -12.727 1 98.56 62 LYS B CA 1
A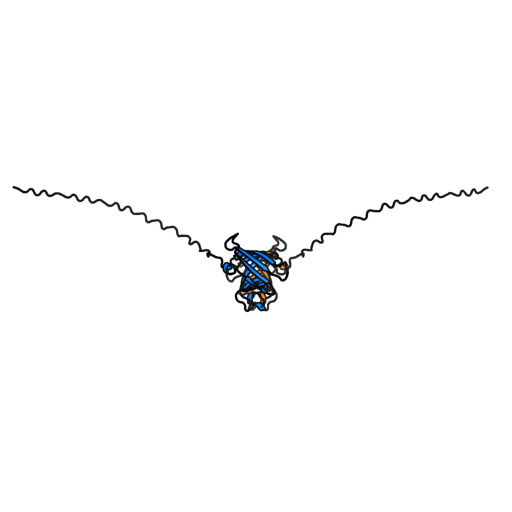TOM 1469 C C . LYS B 1 62 ? -11.312 -12.148 -13.562 1 98.56 62 LYS B C 1
ATOM 1471 O O . LYS B 1 62 ? -12.516 -12.422 -13.617 1 98.56 62 LYS B O 1
ATOM 1476 N N . ASP B 1 63 ? -10.812 -11.117 -14.172 1 98.38 63 ASP B N 1
ATOM 1477 C CA . ASP B 1 63 ? -11.57 -10.367 -15.164 1 98.38 63 ASP B CA 1
ATOM 1478 C C . ASP B 1 63 ? -11.25 -10.836 -16.578 1 98.38 63 ASP B C 1
ATOM 1480 O O . ASP B 1 63 ? -10.5 -10.18 -17.312 1 98.38 63 ASP B O 1
ATOM 1484 N N . ASP B 1 64 ? -11.977 -11.75 -16.984 1 95.94 64 ASP B N 1
ATOM 1485 C CA . ASP B 1 64 ? -11.688 -12.414 -18.25 1 95.94 64 ASP B CA 1
ATOM 1486 C C . ASP B 1 64 ? -12.016 -11.5 -19.438 1 95.94 64 ASP B C 1
ATOM 1488 O O . ASP B 1 64 ? -11.578 -11.742 -20.562 1 95.94 64 ASP B O 1
ATOM 1492 N N . SER B 1 65 ? -12.828 -10.555 -19.188 1 97.25 65 SER B N 1
ATOM 1493 C CA . SER B 1 65 ? -13.18 -9.633 -20.266 1 97.25 65 SER B CA 1
ATOM 1494 C C . SER B 1 65 ? -11.977 -8.812 -20.719 1 97.25 65 SER B C 1
ATOM 1496 O O . SER B 1 65 ? -11.922 -8.352 -21.859 1 97.25 65 SER B O 1
ATOM 1498 N N . ILE B 1 66 ? -11.07 -8.578 -19.859 1 96.44 66 ILE B N 1
ATOM 1499 C CA . ILE B 1 66 ? -9.852 -7.848 -20.188 1 96.44 66 ILE B CA 1
ATOM 1500 C C . ILE B 1 66 ? -8.727 -8.836 -20.484 1 96.44 66 ILE B C 1
ATOM 1502 O O . ILE B 1 66 ? -7.98 -8.648 -21.453 1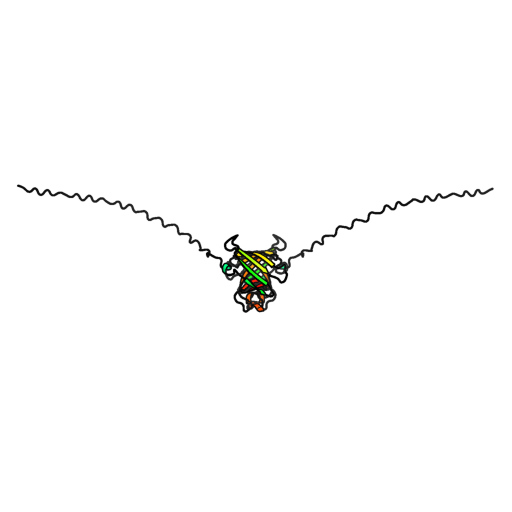 96.44 66 ILE B O 1
ATOM 1506 N N . GLY B 1 67 ? -8.586 -9.859 -19.594 1 94.56 67 GLY B N 1
ATOM 1507 C CA . GLY B 1 67 ? -7.609 -10.898 -19.875 1 94.56 67 GLY B CA 1
ATOM 1508 C C . GLY B 1 67 ? -6.629 -11.117 -18.734 1 94.56 67 GLY B C 1
ATOM 1509 O O . GLY B 1 67 ? -6.895 -10.734 -17.594 1 94.56 67 GLY B O 1
ATOM 1510 N N . ARG B 1 68 ? -5.547 -11.781 -19.047 1 94.88 68 ARG B N 1
ATOM 1511 C CA . ARG B 1 68 ? -4.551 -12.242 -18.078 1 94.88 68 ARG B CA 1
ATOM 1512 C C . ARG B 1 68 ? -4.078 -11.094 -17.203 1 94.88 68 ARG B C 1
ATOM 1514 O O . ARG B 1 68 ? -3.795 -10 -17.688 1 94.88 68 ARG B O 1
ATOM 1521 N N . GLY B 1 69 ? -4.059 -11.398 -15.969 1 96.81 69 GLY B N 1
ATOM 1522 C CA . GLY B 1 69 ? -3.492 -10.438 -15.031 1 96.81 69 GLY B CA 1
ATOM 1523 C C . GLY B 1 69 ? -4.473 -9.352 -14.625 1 96.81 69 GLY B C 1
ATOM 1524 O O . GLY B 1 69 ? -4.094 -8.367 -13.984 1 96.81 69 GLY B O 1
ATOM 1525 N N . HIS B 1 70 ? -5.664 -9.523 -15.008 1 98.44 70 HIS B N 1
ATOM 1526 C CA . HIS B 1 70 ? -6.695 -8.57 -14.625 1 98.44 70 HIS B CA 1
ATOM 1527 C C . HIS B 1 70 ? -7.738 -9.219 -13.719 1 98.44 70 HIS B C 1
ATOM 1529 O O . HIS B 1 70 ? -8.133 -10.367 -13.945 1 98.44 70 HIS B O 1
ATOM 1535 N N . TYR B 1 71 ? -8.156 -8.445 -12.648 1 98.81 71 TYR B N 1
ATOM 1536 C CA . TYR B 1 71 ? -9.016 -8.992 -11.602 1 98.81 71 TYR B CA 1
ATOM 1537 C C . TYR B 1 71 ? -10.148 -8.031 -11.273 1 98.81 71 TYR B C 1
ATOM 1539 O O . TYR B 1 71 ? -10.062 -6.836 -11.562 1 98.81 71 TYR B O 1
ATOM 1547 N N . LEU B 1 72 ? -11.172 -8.586 -10.719 1 98.88 72 LEU B N 1
ATOM 1548 C CA . LEU B 1 72 ? -12.211 -7.848 -10.008 1 98.88 72 LEU B CA 1
ATOM 1549 C C . LEU B 1 72 ? -12.094 -8.07 -8.5 1 98.88 72 LEU B C 1
ATOM 1551 O O . LEU B 1 72 ? -12.109 -9.211 -8.039 1 98.88 72 LEU B O 1
ATOM 1555 N N . LEU B 1 73 ? -11.898 -6.953 -7.824 1 98.88 73 LEU B N 1
ATOM 1556 C CA . LEU B 1 73 ? -11.852 -6.969 -6.367 1 98.88 73 LEU B CA 1
ATOM 1557 C C . LEU B 1 73 ? -13.156 -6.461 -5.773 1 98.88 73 LEU B C 1
ATOM 1559 O O . LEU B 1 73 ? -13.438 -5.262 -5.805 1 98.88 73 LEU B O 1
ATOM 1563 N N . THR B 1 74 ? -13.961 -7.371 -5.25 1 98.88 74 THR B N 1
ATOM 1564 C CA . THR B 1 74 ? -15.172 -7.012 -4.52 1 98.88 74 THR B CA 1
ATOM 1565 C C . THR B 1 74 ? -14.914 -7.004 -3.014 1 98.88 74 THR B C 1
ATOM 1567 O O . THR B 1 74 ? -14.594 -8.039 -2.428 1 98.88 74 THR B O 1
ATOM 1570 N N . MET B 1 75 ? -15.172 -5.738 -2.402 1 98.44 75 MET B N 1
ATOM 1571 C CA . MET B 1 75 ? -14.695 -5.703 -1.021 1 98.44 75 MET B CA 1
ATOM 1572 C C . MET B 1 75 ? -15.547 -4.758 -0.179 1 98.44 75 MET B C 1
ATOM 1574 O O . MET B 1 75 ? -16.188 -3.848 -0.712 1 98.44 75 MET B O 1
ATOM 1578 N N . GLN B 1 76 ? -15.68 -5.156 1.104 1 98.5 76 GLN B N 1
ATOM 1579 C CA . GLN B 1 76 ? -15.945 -4.262 2.223 1 98.5 76 GLN B CA 1
ATOM 1580 C C . GLN B 1 76 ? -14.656 -3.9 2.957 1 98.5 76 GLN B C 1
ATOM 1582 O O . GLN B 1 76 ? -14.039 -4.758 3.594 1 98.5 76 GLN B O 1
ATOM 1587 N N . TYR B 1 77 ? -14.203 -2.658 2.854 1 96.94 77 TYR B N 1
ATOM 1588 C CA . TYR B 1 77 ? -12.852 -2.334 3.305 1 96.94 77 TYR B CA 1
ATOM 1589 C C . TYR B 1 77 ? -12.883 -1.338 4.457 1 96.94 77 TYR B C 1
ATOM 1591 O O . TYR B 1 77 ? -11.836 -0.933 4.969 1 96.94 77 TYR B O 1
ATOM 1599 N N . GLY B 1 78 ? -14.023 -0.965 4.82 1 95.06 78 GLY B N 1
ATOM 1600 C CA . GLY B 1 78 ? -14.289 -0.137 5.988 1 95.06 78 GLY B CA 1
ATOM 1601 C C . GLY B 1 78 ? -15.609 -0.457 6.66 1 95.06 78 GLY B C 1
ATOM 1602 O O . GLY B 1 78 ? -16.406 -1.238 6.137 1 95.06 78 GLY B O 1
ATOM 1603 N N . LEU B 1 79 ? -15.797 0.171 7.723 1 93.12 79 LEU B N 1
ATOM 1604 C CA . LEU B 1 79 ? -16.969 -0.139 8.523 1 93.12 79 LEU B CA 1
ATOM 1605 C C . LEU B 1 79 ? -18.219 0.536 7.941 1 93.12 79 LEU B C 1
ATOM 1607 O O . LEU B 1 79 ? -19.344 0.093 8.188 1 93.12 79 LEU B O 1
ATOM 1611 N N . ASP B 1 80 ? -17.953 1.53 7.113 1 94.19 80 ASP B N 1
ATOM 1612 C CA . ASP B 1 80 ? -19.047 2.258 6.496 1 94.19 80 ASP B CA 1
ATOM 1613 C C . ASP B 1 80 ? -19.562 1.531 5.254 1 94.19 80 ASP B C 1
ATOM 1615 O O . ASP B 1 8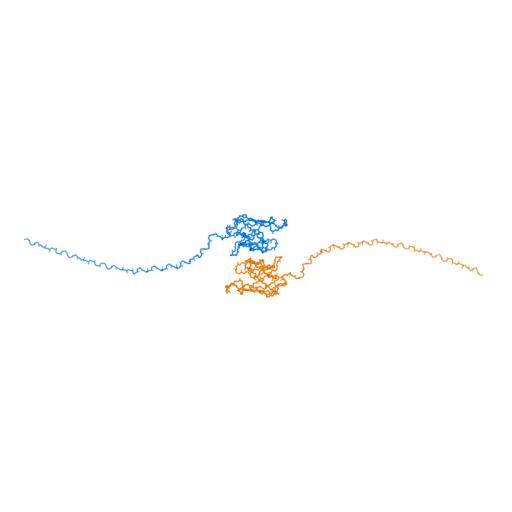0 ? -18.781 0.899 4.535 1 94.19 80 ASP B O 1
ATOM 1619 N N . ALA B 1 81 ? -20.828 1.689 5.004 1 90.94 81 ALA B N 1
ATOM 1620 C CA . ALA B 1 81 ? -21.438 1.017 3.863 1 90.94 81 ALA B CA 1
ATOM 1621 C C . ALA B 1 81 ? -20.844 1.512 2.547 1 90.94 81 ALA B C 1
ATOM 1623 O O . ALA B 1 81 ? -20.781 0.764 1.568 1 90.94 81 ALA B O 1
ATOM 1624 N N . ASP B 1 82 ? -20.375 2.691 2.496 1 94.69 82 ASP B N 1
ATOM 1625 C CA . ASP B 1 82 ? -19.844 3.25 1.254 1 94.69 82 ASP B CA 1
ATOM 1626 C C . ASP B 1 82 ? -18.406 2.816 1.026 1 94.69 82 ASP B C 1
ATOM 1628 O O . ASP B 1 82 ? -17.859 3.008 -0.062 1 94.69 82 ASP B O 1
ATOM 1632 N N . ALA B 1 83 ? -17.953 2.211 2.121 1 96.38 83 ALA B N 1
ATOM 1633 C CA . ALA B 1 83 ? -16.609 1.67 1.969 1 96.38 83 ALA B CA 1
ATOM 1634 C C . ALA B 1 83 ? -16.656 0.239 1.44 1 96.38 83 ALA B C 1
ATOM 1636 O O . ALA B 1 83 ? -16.172 -0.687 2.1 1 96.38 83 ALA B O 1
ATOM 1637 N N . SER B 1 84 ? -17.281 0.15 0.34 1 97.88 84 SER B N 1
ATOM 1638 C CA . SER B 1 84 ? -17.469 -1.132 -0.33 1 97.88 84 SER B CA 1
ATOM 1639 C C . SER B 1 84 ? -17.562 -0.957 -1.842 1 97.88 84 SER B C 1
ATOM 1641 O O . SER B 1 84 ? -17.688 0.166 -2.336 1 97.88 84 SER B O 1
ATOM 1643 N N . GLY B 1 85 ? -17.359 -2.059 -2.566 1 98.25 85 GLY B N 1
ATOM 1644 C CA . GLY B 1 85 ? -17.516 -2.004 -4.008 1 98.25 85 GLY B CA 1
ATOM 1645 C C . GLY B 1 85 ? -16.703 -3.051 -4.746 1 98.25 85 GLY B C 1
ATOM 1646 O O . GLY B 1 85 ? -16.094 -3.92 -4.121 1 98.25 85 GLY B O 1
ATOM 1647 N N . THR B 1 86 ? -16.844 -3.012 -6.059 1 98.81 86 THR B N 1
ATOM 1648 C CA . THR B 1 86 ? -16.031 -3.836 -6.957 1 98.81 86 THR B CA 1
ATOM 1649 C C . THR B 1 86 ? -15.078 -2.973 -7.77 1 98.81 86 THR B C 1
ATOM 1651 O O . THR B 1 86 ? -15.492 -1.994 -8.398 1 98.81 86 THR B O 1
ATOM 1654 N N . PHE B 1 87 ? -13.812 -3.361 -7.785 1 98.69 87 PHE B N 1
ATOM 1655 C CA . PHE B 1 87 ? -12.781 -2.541 -8.398 1 98.69 87 PHE B CA 1
ATOM 1656 C C . PHE B 1 87 ? -11.906 -3.377 -9.328 1 98.69 87 PHE B C 1
ATOM 1658 O O . PHE B 1 87 ? -11.602 -4.535 -9.023 1 98.69 87 PHE B O 1
ATOM 1665 N N . LYS B 1 88 ? -11.516 -2.754 -10.367 1 98.62 88 LYS B N 1
ATOM 1666 C CA . LYS B 1 88 ? -10.609 -3.424 -11.297 1 98.62 88 LYS B CA 1
ATOM 1667 C C . LYS B 1 88 ? -9.172 -3.375 -10.789 1 98.62 88 LYS B C 1
ATOM 1669 O O . LYS B 1 88 ? -8.711 -2.33 -10.328 1 98.62 88 LYS B O 1
ATOM 1674 N N . GLY B 1 89 ? -8.602 -4.539 -10.844 1 98.5 89 GLY B N 1
ATOM 1675 C CA . GLY B 1 89 ? -7.211 -4.645 -10.438 1 98.5 89 GLY B CA 1
ATOM 1676 C C . GLY B 1 89 ? -6.32 -5.25 -11.508 1 98.5 89 GLY B C 1
ATOM 1677 O O . GLY B 1 89 ? -6.801 -5.965 -12.391 1 98.5 89 GLY B O 1
ATOM 1678 N N . GLN B 1 90 ? -5.07 -4.969 -11.375 1 97.19 90 GLN B N 1
ATOM 1679 C CA . GLN B 1 90 ? -4.066 -5.484 -12.305 1 97.19 90 GLN B CA 1
ATOM 1680 C C . GLN B 1 90 ? -2.861 -6.047 -11.555 1 97.19 90 GLN B C 1
ATOM 1682 O O . GLN B 1 90 ? -2.346 -5.414 -10.633 1 97.19 90 GLN B O 1
ATOM 1687 N N . ALA B 1 91 ? -2.414 -7.191 -12.039 1 96.69 91 ALA B N 1
ATOM 1688 C CA . ALA B 1 91 ? -1.208 -7.785 -11.469 1 96.69 91 ALA B CA 1
ATOM 1689 C C . ALA B 1 91 ? 0.012 -6.906 -11.734 1 96.69 91 ALA B C 1
ATOM 1691 O O . ALA B 1 91 ? 0.166 -6.359 -12.828 1 96.69 91 ALA B O 1
ATOM 1692 N N . THR B 1 92 ? 0.8 -6.785 -10.641 1 93.25 92 THR B N 1
ATOM 1693 C CA . THR B 1 92 ? 2.121 -6.176 -10.727 1 93.25 92 THR B CA 1
ATOM 1694 C C . THR B 1 92 ? 3.174 -7.074 -10.078 1 93.25 92 THR B C 1
ATOM 1696 O O . THR B 1 92 ? 2.852 -8.141 -9.555 1 93.25 92 THR B O 1
ATOM 1699 N N . ASP B 1 93 ? 4.383 -6.648 -10.094 1 88 93 ASP B N 1
ATOM 1700 C CA . ASP B 1 93 ? 5.438 -7.41 -9.43 1 88 93 ASP B CA 1
ATOM 1701 C C . ASP B 1 93 ? 5.211 -7.461 -7.922 1 88 93 ASP B C 1
ATOM 1703 O O . ASP B 1 93 ? 5.613 -8.422 -7.262 1 88 93 ASP B O 1
ATOM 1707 N N . ASP B 1 94 ? 4.465 -6.445 -7.371 1 89.62 94 ASP B N 1
ATOM 1708 C CA . ASP B 1 94 ? 4.297 -6.305 -5.93 1 89.62 94 ASP B CA 1
ATOM 1709 C C . ASP B 1 94 ? 2.977 -6.914 -5.465 1 89.62 94 ASP B C 1
ATOM 1711 O O . ASP B 1 94 ? 2.748 -7.078 -4.266 1 89.62 94 ASP B O 1
ATOM 1715 N N . GLY B 1 95 ? 2.148 -7.121 -6.391 1 95.88 95 GLY B N 1
ATOM 1716 C CA . GLY B 1 95 ? 0.813 -7.598 -6.074 1 95.88 95 GLY B CA 1
ATOM 1717 C C . GLY B 1 95 ? -0.235 -7.148 -7.074 1 95.88 95 GLY B C 1
ATOM 1718 O O . GLY B 1 95 ? -0.012 -7.207 -8.281 1 95.88 95 GLY B O 1
ATOM 1719 N N . ILE B 1 96 ? -1.386 -6.82 -6.543 1 97.75 96 ILE B N 1
ATOM 1720 C CA . ILE B 1 96 ? -2.445 -6.32 -7.41 1 97.75 96 ILE B CA 1
ATOM 1721 C C . ILE B 1 96 ? -2.648 -4.824 -7.168 1 97.75 96 ILE B C 1
ATOM 1723 O O . ILE B 1 96 ? -3.018 -4.414 -6.066 1 97.75 96 ILE B O 1
ATOM 1727 N N . ALA B 1 97 ? -2.414 -4.066 -8.18 1 96.94 97 ALA B N 1
ATOM 1728 C CA . ALA B 1 97 ? -2.73 -2.641 -8.133 1 96.94 97 ALA B CA 1
ATOM 1729 C C . ALA B 1 97 ? -4.188 -2.389 -8.5 1 96.94 97 ALA B C 1
ATOM 1731 O O . ALA B 1 97 ? -4.719 -3.016 -9.422 1 96.94 97 ALA B O 1
ATOM 1732 N N . PHE B 1 98 ? -4.859 -1.488 -7.688 1 97.56 98 PHE B N 1
ATOM 1733 C CA . PHE B 1 98 ? -6.238 -1.114 -7.977 1 97.56 98 PHE B CA 1
ATOM 1734 C C . PHE B 1 98 ? -6.551 0.272 -7.422 1 97.56 98 PHE B C 1
ATOM 1736 O O . PHE B 1 98 ? -5.746 0.847 -6.688 1 97.56 98 PHE B O 1
ATOM 1743 N N . THR B 1 99 ? -7.652 0.82 -7.906 1 96.31 99 THR B N 1
ATOM 1744 C CA . THR B 1 99 ? -8.102 2.117 -7.414 1 96.31 99 THR B CA 1
ATOM 1745 C C . THR B 1 99 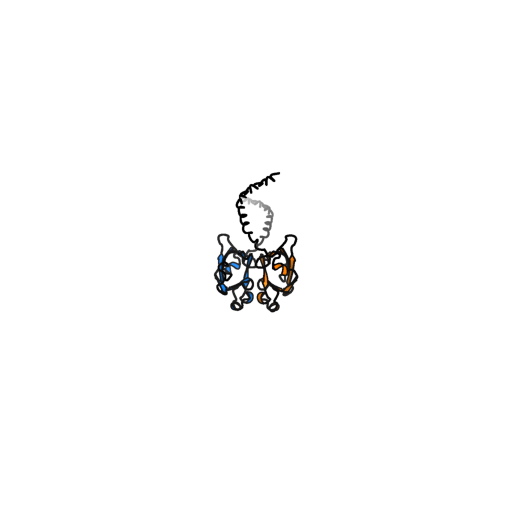? -9.5 2.014 -6.816 1 96.31 99 THR B C 1
ATOM 1747 O O . THR B 1 99 ? -10.375 1.351 -7.375 1 96.31 99 THR B O 1
ATOM 1750 N N . ARG B 1 100 ? -9.539 2.629 -5.676 1 96.06 100 ARG B N 1
ATOM 1751 C CA . ARG B 1 100 ? -10.852 2.785 -5.07 1 96.06 100 ARG B CA 1
ATOM 1752 C C . ARG B 1 100 ? -11.078 4.219 -4.602 1 96.06 100 ARG B C 1
ATOM 1754 O O . ARG B 1 100 ? -10.258 5.102 -4.875 1 96.06 100 ARG B O 1
ATOM 1761 N N . PRO B 1 101 ? -12.273 4.5 -4.055 1 92.56 101 PRO B N 1
ATOM 1762 C CA . PRO B 1 101 ? -12.617 5.902 -3.814 1 92.56 101 PRO B CA 1
ATOM 1763 C C . PRO B 1 101 ? -11.57 6.629 -2.971 1 92.56 101 PRO B C 1
ATOM 1765 O O . PRO B 1 101 ? -11.398 7.844 -3.105 1 92.56 101 PRO B O 1
ATOM 1768 N N . ASP B 1 102 ? -10.883 5.945 -2.189 1 88.44 102 ASP B N 1
ATOM 1769 C CA . ASP B 1 102 ? -9.906 6.598 -1.329 1 88.44 102 ASP B CA 1
ATOM 1770 C C . ASP B 1 102 ? -8.539 6.672 -2.008 1 88.44 102 ASP B C 1
ATOM 1772 O O . ASP B 1 102 ? -7.566 7.148 -1.414 1 88.44 102 ASP B O 1
ATOM 1776 N N . GLY B 1 103 ? -8.445 6.238 -3.215 1 90 103 GLY B N 1
ATOM 1777 C CA . GLY B 1 103 ? -7.23 6.422 -3.996 1 90 103 GLY B CA 1
ATOM 1778 C C . GLY B 1 103 ? -6.652 5.117 -4.516 1 90 103 GLY B C 1
ATOM 1779 O O . GLY B 1 103 ? -7.285 4.066 -4.402 1 90 103 GLY B O 1
ATOM 1780 N N . PRO B 1 104 ? -5.434 5.23 -5.113 1 93.62 104 PRO B N 1
ATOM 1781 C CA . PRO B 1 104 ? -4.742 4.02 -5.562 1 93.62 104 PRO B CA 1
ATOM 1782 C C . PRO B 1 104 ? -4.25 3.158 -4.398 1 93.62 104 PRO B C 1
ATOM 1784 O O . PRO B 1 104 ? -3.82 3.689 -3.371 1 93.62 104 PRO B O 1
ATOM 1787 N N . GLN B 1 105 ? -4.379 1.853 -4.605 1 95.12 105 GLN B N 1
ATOM 1788 C CA . GLN B 1 105 ? -3.963 0.868 -3.611 1 95.12 105 GLN B CA 1
ATOM 1789 C C . GLN B 1 105 ? -3.158 -0.257 -4.254 1 95.12 105 GLN B C 1
ATOM 1791 O O . GLN B 1 105 ? -3.197 -0.437 -5.473 1 95.12 105 GLN B O 1
ATOM 1796 N N . VAL B 1 106 ? -2.381 -0.926 -3.443 1 95.5 106 VAL B N 1
ATOM 1797 C CA . VAL B 1 106 ? -1.749 -2.176 -3.852 1 95.5 106 VAL B CA 1
ATOM 1798 C C . VAL B 1 106 ? -2.035 -3.262 -2.816 1 95.5 106 VAL B C 1
ATOM 1800 O O . VAL B 1 106 ? -1.827 -3.057 -1.618 1 95.5 106 VAL B O 1
ATOM 1803 N N . LEU B 1 107 ? -2.602 -4.316 -3.258 1 97.38 107 LEU B N 1
ATOM 1804 C CA . LEU B 1 107 ? -2.814 -5.52 -2.463 1 97.38 107 LEU B CA 1
ATOM 1805 C C . LEU B 1 107 ? -1.596 -6.438 -2.523 1 97.38 107 LEU B C 1
ATOM 1807 O O . LEU B 1 107 ? -1.163 -6.828 -3.609 1 97.38 107 LEU B O 1
ATOM 1811 N N . ARG B 1 108 ? -1.058 -6.824 -1.326 1 95.94 108 ARG B N 1
ATOM 1812 C CA . ARG B 1 108 ? 0.186 -7.582 -1.259 1 95.94 108 ARG B CA 1
ATOM 1813 C C . ARG B 1 108 ? 0.022 -8.828 -0.39 1 95.94 108 ARG B C 1
ATOM 1815 O O . ARG B 1 108 ? -0.77 -8.828 0.555 1 95.94 108 ARG B O 1
ATOM 1822 N N . ALA B 1 109 ? 0.874 -9.82 -0.76 1 95.69 109 ALA B N 1
ATOM 1823 C CA . ALA B 1 109 ? 0.899 -11.016 0.074 1 95.69 109 ALA B CA 1
ATOM 1824 C C . ALA B 1 109 ? 1.68 -10.773 1.362 1 95.69 109 ALA B C 1
ATOM 1826 O O . ALA B 1 109 ? 2.689 -10.062 1.359 1 95.69 109 ALA B O 1
ATOM 1827 N N . GLY B 1 110 ? 1.212 -11.383 2.463 1 92.44 110 GLY B N 1
ATOM 1828 C CA . GLY B 1 110 ? 1.907 -11.352 3.74 1 92.44 110 GLY B CA 1
ATOM 1829 C C . GLY B 1 110 ? 1.294 -12.281 4.77 1 92.44 110 GLY B C 1
ATOM 1830 O O . GLY B 1 110 ? 0.512 -13.172 4.426 1 92.44 110 GLY B O 1
ATOM 1831 N N . ASP B 1 111 ? 1.785 -12.117 6.027 1 91.75 111 ASP B N 1
ATOM 1832 C CA . ASP B 1 111 ? 1.2 -12.859 7.141 1 91.75 111 ASP B CA 1
ATOM 1833 C C . ASP B 1 111 ? 0.429 -11.938 8.078 1 91.75 111 ASP B C 1
ATOM 1835 O O . ASP B 1 111 ? 0.358 -10.727 7.84 1 91.75 111 ASP B O 1
ATOM 1839 N N . GLY B 1 112 ? -0.175 -12.516 9.062 1 90.12 112 GLY B N 1
ATOM 1840 C CA . GLY B 1 112 ? -1.021 -11.766 9.977 1 90.12 112 GLY B CA 1
ATOM 1841 C C . GLY B 1 112 ? -0.272 -10.688 10.734 1 90.12 112 GLY B C 1
ATOM 1842 O O . GLY B 1 112 ? -0.837 -9.641 11.055 1 90.12 112 GLY B O 1
ATOM 1843 N N . ALA B 1 113 ? 0.993 -10.984 11.016 1 83.62 113 ALA B N 1
ATOM 1844 C CA . ALA B 1 113 ? 1.794 -9.977 11.719 1 83.62 113 ALA B CA 1
ATOM 1845 C C . ALA B 1 113 ? 1.976 -8.727 10.859 1 83.62 113 ALA B C 1
ATOM 1847 O O . ALA B 1 113 ? 1.958 -7.609 11.375 1 83.62 113 ALA B O 1
ATOM 1848 N N . ALA B 1 114 ? 1.998 -8.93 9.625 1 84.12 114 ALA B N 1
ATOM 1849 C CA . ALA B 1 114 ? 2.238 -7.836 8.688 1 84.12 114 ALA B CA 1
ATOM 1850 C C . ALA B 1 114 ? 1.013 -6.938 8.562 1 84.12 114 ALA B C 1
ATOM 1852 O O . ALA B 1 114 ? 1.104 -5.816 8.055 1 84.12 114 ALA B O 1
ATOM 1853 N N . THR B 1 115 ? -0.191 -7.371 8.938 1 87.81 115 THR B N 1
ATOM 1854 C CA . THR B 1 115 ? -1.398 -6.551 8.898 1 87.81 115 THR B CA 1
ATOM 1855 C C . THR B 1 115 ? -1.342 -5.457 9.961 1 87.81 115 THR B C 1
ATOM 1857 O O . THR B 1 115 ? -2.094 -4.48 9.898 1 87.81 115 THR B O 1
ATOM 1860 N N . GLY B 1 116 ? -0.491 -5.785 10.992 1 83.88 116 GLY B N 1
ATOM 1861 C CA . GLY B 1 116 ? -0.457 -4.891 12.141 1 83.88 116 GLY B CA 1
ATOM 1862 C C . GLY B 1 116 ? -1.629 -5.086 13.078 1 83.88 116 GLY B C 1
ATOM 1863 O O . GLY B 1 116 ? -1.812 -4.309 14.023 1 83.88 116 GLY B O 1
ATOM 1864 N N . LEU B 1 117 ? -2.463 -6.066 12.75 1 85.69 117 LEU B N 1
ATOM 1865 C CA . LEU B 1 117 ? -3.648 -6.348 13.547 1 85.69 117 LEU B CA 1
ATOM 1866 C C . LEU B 1 117 ? -3.412 -7.543 14.461 1 85.69 117 LEU B C 1
ATOM 1868 O O . LEU B 1 117 ? -3.168 -8.656 13.992 1 85.69 117 LEU B O 1
ATOM 1872 N N . LYS B 1 118 ? -3.604 -7.227 15.609 1 81.88 118 LYS B N 1
ATOM 1873 C CA . LYS B 1 118 ? -3.262 -8.211 16.641 1 81.88 118 LYS B CA 1
ATOM 1874 C C . LYS B 1 118 ? -4.086 -9.484 16.469 1 81.88 118 LYS B C 1
ATOM 1876 O O . LYS B 1 118 ? -3.568 -10.594 16.656 1 81.88 118 LYS B O 1
ATOM 1881 N N . TRP B 1 119 ? -5.32 -9.516 16.219 1 87.56 119 TRP B N 1
ATOM 1882 C CA . TRP B 1 119 ? -6.227 -10.656 16.172 1 87.56 119 TRP B CA 1
ATOM 1883 C C . TRP B 1 119 ? -5.918 -11.539 14.961 1 87.56 119 TRP B C 1
ATOM 1885 O O . TRP B 1 119 ? -6.344 -12.695 14.914 1 87.56 119 TRP B O 1
ATOM 1895 N N . LEU B 1 120 ? -5.168 -10.898 13.984 1 89.12 120 LEU B N 1
ATOM 1896 C CA . LEU B 1 120 ? -4.812 -11.664 12.797 1 89.12 120 LEU B CA 1
ATOM 1897 C C . LEU B 1 120 ? -3.365 -12.141 12.859 1 89.12 120 LEU B C 1
ATOM 1899 O O . LEU B 1 120 ? -2.893 -12.844 11.969 1 89.12 120 LEU B O 1
ATOM 1903 N N . ALA B 1 121 ? -2.686 -11.922 13.914 1 85.38 121 ALA B N 1
ATOM 1904 C CA . ALA B 1 121 ? -1.229 -12 13.984 1 85.38 121 ALA B CA 1
ATOM 1905 C C . ALA B 1 121 ? -0.742 -13.414 13.688 1 85.38 121 ALA B C 1
ATOM 1907 O O . ALA B 1 121 ? 0.321 -13.594 13.086 1 85.38 121 ALA B O 1
ATOM 1908 N N . ASP B 1 122 ? -1.515 -14.453 13.977 1 91.44 122 ASP B N 1
ATOM 1909 C CA . ASP B 1 122 ? -1.056 -15.828 13.852 1 91.44 122 ASP B CA 1
ATOM 1910 C C . ASP B 1 122 ? -1.44 -16.422 12.492 1 91.44 122 ASP B C 1
ATOM 1912 O O . ASP B 1 122 ? -1.093 -17.562 12.18 1 91.44 122 ASP B O 1
ATOM 1916 N N . LYS B 1 123 ? -2.07 -15.688 11.727 1 95.19 123 LYS B N 1
ATOM 1917 C CA . LYS B 1 123 ? -2.451 -16.141 10.398 1 95.19 123 LYS B CA 1
ATOM 1918 C C . LYS B 1 123 ? -1.268 -16.078 9.438 1 95.19 123 LYS B C 1
ATOM 1920 O O . LYS B 1 123 ? -0.374 -15.242 9.594 1 95.19 123 LYS B O 1
ATOM 1925 N N . LYS B 1 124 ? -1.221 -16.984 8.414 1 94.88 124 LYS B N 1
ATOM 1926 C CA . LYS B 1 124 ? -0.035 -17.094 7.57 1 94.88 124 LYS B CA 1
ATOM 1927 C C . LYS B 1 124 ? -0.336 -16.672 6.137 1 94.88 124 LYS B C 1
ATOM 1929 O O . LYS B 1 124 ? 0.578 -16.344 5.375 1 94.88 124 LYS B O 1
ATOM 1934 N N . ASP B 1 125 ? -1.601 -16.875 5.77 1 97.44 125 ASP B N 1
ATOM 1935 C CA . ASP B 1 125 ? -2.02 -16.594 4.398 1 97.44 125 ASP B CA 1
ATOM 1936 C C . ASP B 1 125 ? -2.9 -15.344 4.34 1 97.44 125 ASP B C 1
ATOM 1938 O O . ASP B 1 125 ? -4.129 -15.445 4.406 1 97.44 125 ASP B O 1
ATOM 1942 N N . CYS B 1 126 ? -2.244 -14.172 4.184 1 97 126 CYS B N 1
ATOM 1943 C CA . CYS B 1 126 ? -2.979 -12.914 4.23 1 97 126 CYS B CA 1
ATOM 1944 C C . CYS B 1 126 ? -2.629 -12.031 3.035 1 97 126 CYS B C 1
ATOM 1946 O O . CYS B 1 126 ? -1.564 -12.188 2.436 1 97 126 CYS B O 1
ATOM 1948 N N . LEU B 1 127 ? -3.535 -11.242 2.631 1 97.81 127 LEU B N 1
ATOM 1949 C CA . LEU B 1 127 ? -3.365 -10.148 1.688 1 97.81 127 LEU B CA 1
ATOM 1950 C C . LEU B 1 127 ? -3.57 -8.805 2.377 1 97.81 127 LEU B C 1
ATOM 1952 O O . LEU B 1 127 ? -4.551 -8.609 3.098 1 97.81 127 LEU B O 1
ATOM 1956 N N . ILE B 1 128 ? -2.609 -7.926 2.158 1 95.06 128 ILE B N 1
ATOM 1957 C CA . ILE B 1 128 ? -2.57 -6.688 2.926 1 95.06 128 ILE B CA 1
ATOM 1958 C C . ILE B 1 128 ? -2.578 -5.492 1.978 1 95.06 128 ILE B C 1
ATOM 1960 O O . ILE B 1 128 ? -1.798 -5.441 1.024 1 95.06 128 ILE B O 1
ATOM 1964 N N . VAL B 1 129 ? -3.529 -4.531 2.176 1 94.62 129 VAL B N 1
ATOM 1965 C CA . VAL B 1 129 ? -3.559 -3.281 1.421 1 94.62 129 VAL B CA 1
ATOM 1966 C C . VAL B 1 129 ? -2.658 -2.248 2.094 1 94.62 129 VAL B C 1
ATOM 1968 O O . VAL B 1 129 ? -1.834 -1.611 1.434 1 94.62 129 VAL B O 1
ATOM 1971 N N . ALA B 1 130 ? -2.76 -2.1 3.41 1 89.81 130 ALA B N 1
ATOM 1972 C CA . ALA B 1 130 ? -2.07 -1.155 4.285 1 89.81 130 ALA B CA 1
ATOM 1973 C C . ALA B 1 130 ? -2.059 -1.654 5.727 1 89.81 130 ALA B C 1
ATOM 1975 O O . ALA B 1 130 ? -2.848 -2.527 6.094 1 89.81 130 ALA B O 1
ATOM 1976 N N . PRO B 1 131 ? -1.059 -1.048 6.492 1 85 131 PRO B N 1
ATOM 1977 C CA . PRO B 1 131 ? -1.22 -1.357 7.914 1 85 131 PRO B CA 1
ATOM 1978 C C . PRO B 1 131 ? -2.637 -1.094 8.422 1 85 131 PRO B C 1
ATOM 1980 O O . PRO B 1 131 ? -3.195 -0.022 8.172 1 85 131 PRO B O 1
ATOM 1983 N N . GLY B 1 132 ? -3.199 -2.152 9.117 1 87.19 132 GLY B N 1
ATOM 1984 C CA . GLY B 1 132 ? -4.547 -2.004 9.641 1 87.19 132 GLY B CA 1
ATOM 1985 C C . GLY B 1 132 ? -5.617 -2.494 8.68 1 87.19 132 GLY B C 1
ATOM 1986 O O . GLY B 1 132 ? -6.801 -2.527 9.031 1 87.19 132 GLY B O 1
ATOM 1987 N N . GLU B 1 133 ? -5.219 -2.777 7.457 1 92.44 133 GLU B N 1
ATOM 1988 C CA . GLU B 1 133 ? -6.152 -3.342 6.488 1 92.44 133 GLU B CA 1
ATOM 1989 C C . GLU B 1 133 ? -5.574 -4.59 5.828 1 92.44 133 GLU B C 1
ATOM 1991 O O . GLU B 1 133 ? -4.77 -4.492 4.895 1 92.44 133 GLU B O 1
ATOM 1996 N N . GLY B 1 134 ? -6.098 -5.66 6.203 1 94.56 134 GLY B N 1
ATOM 1997 C CA . GLY B 1 134 ? -5.688 -6.961 5.691 1 94.56 134 GLY B CA 1
ATOM 1998 C C . GLY B 1 134 ? -6.789 -8 5.754 1 94.56 134 GLY B C 1
ATOM 1999 O O . GLY B 1 134 ? -7.742 -7.859 6.523 1 94.56 134 GLY B O 1
ATOM 2000 N N . TYR B 1 135 ? -6.695 -8.938 4.91 1 97.12 135 TYR B N 1
ATOM 2001 C CA . TYR B 1 135 ? -7.617 -10.062 4.742 1 97.12 135 TYR B CA 1
ATOM 2002 C C . TYR B 1 135 ? -6.871 -11.391 4.758 1 97.12 135 TYR B C 1
ATOM 2004 O O . TYR B 1 135 ? -5.828 -11.531 4.113 1 97.12 135 TYR B O 1
ATOM 2012 N N . CYS B 1 136 ? -7.484 -12.375 5.457 1 97.88 136 CYS B N 1
ATOM 2013 C CA . CYS B 1 136 ? -6.781 -13.648 5.566 1 97.88 136 CYS B CA 1
ATOM 2014 C C . CYS B 1 136 ? -7.695 -14.812 5.203 1 97.88 136 CYS B C 1
ATOM 2016 O O . CYS B 1 136 ? -8.922 -14.664 5.199 1 97.88 136 CYS B O 1
ATOM 2018 N N . ARG B 1 137 ? -7.078 -15.836 4.801 1 97.25 137 ARG B N 1
ATOM 2019 C CA . ARG B 1 137 ? -7.836 -17.062 4.562 1 97.25 137 ARG B CA 1
ATOM 2020 C C . ARG B 1 137 ? -7.094 -18.281 5.105 1 97.25 137 ARG B C 1
ATOM 2022 O O . ARG B 1 137 ? -5.867 -18.25 5.242 1 97.25 137 ARG B O 1
#

InterPro domains:
  IPR012640 Membrane lipoprotein, lipid attachment site [PF08139] (1-17)

Radius of gyration: 41.89 Å; Cα contacts (8 Å, |Δi|>4): 517; chains: 2; bounding box: 105×177×104 Å

Organism: NCBI:txid76758

Foldseek 3Di:
DPPPPPPPPPPPPPPPPPPPPPPDPDPDPDPPPPPPPPPAAPLVVVAAKWADPPPKIWHWDADPVVHGQKIWIFIQFDPDPQSTDIWIWGDDPAAIWTADPVGIWGKHWAAQVQLVDDVRRPGGTKIHGDNVTITGD/DPPPPPPPPPPPPPPPPPPPPPPDPDPDPDPPPPPPPPPAAPLVVVAAKWADPPPKIWHWDADPVVHGQKIWIFIQFDPDPQSTDIWIWGDDPAAIWTADPVGIWGKHWAAQVQLVDDVRRHGGTKIHGDNVTITGD

Sequence (274 aa):
MKKILFALSALALLSACDKTPKEAPKPAPASVQATLVPETPPTDKWVGKWIGVEGLNLNIAKDDSIGRGHYLLTMQYGLDADASGTFKGQATDDGIAFTRPDGPQVLRAGDGAATGLKWLADKKDCLIVAPGEGYCRMKKILFALSALALLSACDKTPKEAPKPAPASVQATLVPETPPTDKWVGKWIGVEGLNLNIAKDDSIGRGHYLLTMQYGLDADASGTFKGQATDDGIAFTRPDGPQVLRAGDGAATGLKWLADKKDCLIVAPGEGYCR

Nearest PDB structures (foldseek):
  3mm0-assembly3_K-2  TM=4.435E-01  e=1.028E+00  Gallus gallus
  3f6z-assembly1_B  TM=5.543E-01  e=6.481E+00  Pseudomonas aeruginosa
  3mm0-assembly3_I-2  TM=3.829E-01  e=1.673E+00  Gallus gallus
  7zn1-assembly1_C  TM=3.837E-01  e=1.209E+00  Gallus gallus
  2mf6-assembly1_C  TM=3.962E-01  e=2.194E+00  Gallus gallus

Solvent-accessible surface area (backbone atoms only — not comparable to full-atom values): 16227 Å² total; per-residue (Å²): 134,85,78,78,81,80,80,81,80,82,81,81,82,80,78,81,78,79,76,70,79,73,75,73,78,73,78,73,74,81,73,76,75,71,76,74,68,71,93,64,58,78,68,62,74,59,52,39,73,29,42,33,65,90,78,22,32,37,36,34,40,77,28,72,90,82,31,90,53,27,29,36,39,37,31,32,80,44,89,49,83,80,35,47,51,75,29,62,29,34,63,49,89,64,30,36,38,32,54,50,97,65,39,74,47,40,39,23,80,42,33,16,47,33,17,46,35,74,94,40,36,86,45,69,49,23,39,30,57,43,65,74,36,42,27,34,98,131,86,80,76,77,79,78,80,79,80,81,79,80,79,77,79,77,76,75,68,79,71,75,72,77,72,78,73,75,80,73,77,72,72,76,76,68,70,93,64,56,78,69,62,75,58,53,40,74,29,41,33,65,92,81,21,33,39,35,34,40,76,28,71,90,82,31,91,53,28,29,36,40,38,32,32,82,45,90,48,83,80,36,46,51,73,29,62,27,33,63,50,88,63,30,34,37,32,54,51,98,65,39,73,48,38,38,24,81,42,33,14,47,32,17,46,35,77,95,40,35,87,43,68,49,23,41,30,57,44,66,74,36,41,26,34,97

Secondary structure (DSSP, 8-state):
--------------------------------------SS-GGGGG-EEEE-STT-EEEEEE-TTT-TTEEEEEEE-SSSTTSEEEEEEEE-SSSEEEEETTEEEEEEEE-GGGGT-GGGTT-SSEEEEETTEEEE-/--------------------------------------SS-GGGGG-EEEE-STT-EEEEEE-TTT-TTEEEEEEE-SSSTTSEEEEEEEE-SSSEEEEETTEEEEEEEE-TGGGT-GGGTT-SSEEEEETTEEEE-